Protein AF-A0A0C9VE98-F1 (afdb_monomer_lite)

pLDDT: mean 71.93, std 11.97, range [42.38, 90.31]

Structure (mmCIF, N/CA/C/O backbone):
data_AF-A0A0C9VE98-F1
#
_entry.id   AF-A0A0C9VE98-F1
#
loop_
_atom_site.group_PDB
_atom_site.id
_atom_site.type_symbol
_atom_site.label_atom_id
_atom_site.label_alt_id
_atom_site.label_comp_id
_atom_site.label_asym_id
_atom_site.label_entity_id
_atom_site.label_seq_id
_atom_site.pdbx_PDB_ins_code
_atom_site.Cartn_x
_atom_site.Cartn_y
_atom_site.Cartn_z
_atom_site.occupancy
_atom_site.B_iso_or_equiv
_atom_site.auth_seq_id
_atom_site.auth_comp_id
_atom_site.auth_asym_id
_atom_site.auth_atom_id
_atom_site.pdbx_PDB_model_num
ATOM 1 N N . GLN A 1 1 ? 15.318 -13.033 -26.140 1.00 44.19 1 GLN A N 1
ATOM 2 C CA . GLN A 1 1 ? 15.436 -11.865 -27.045 1.00 44.19 1 GLN A CA 1
ATOM 3 C C . GLN A 1 1 ? 15.497 -10.607 -26.185 1.00 44.19 1 GLN A C 1
ATOM 5 O O . GLN A 1 1 ? 14.656 -10.470 -25.309 1.00 44.19 1 GLN A O 1
ATOM 10 N N . LYS A 1 2 ? 16.499 -9.732 -26.358 1.00 47.56 2 LYS A N 1
ATOM 11 C CA . LYS A 1 2 ? 16.572 -8.457 -25.620 1.00 47.56 2 LYS A CA 1
ATOM 12 C C . LYS A 1 2 ? 15.557 -7.478 -26.219 1.00 47.56 2 LYS A C 1
ATOM 14 O O . LYS A 1 2 ? 15.664 -7.151 -27.399 1.00 47.56 2 LYS A O 1
ATOM 19 N N . LEU A 1 3 ? 14.581 -7.033 -25.426 1.00 53.78 3 LEU A N 1
ATOM 20 C CA . LEU A 1 3 ? 13.683 -5.945 -25.817 1.00 53.78 3 LEU A CA 1
ATOM 21 C C . LEU A 1 3 ? 14.514 -4.659 -25.941 1.00 53.78 3 LEU A C 1
ATOM 23 O O . LEU A 1 3 ? 15.310 -4.355 -25.050 1.00 53.78 3 LEU A O 1
ATOM 27 N N . LYS A 1 4 ? 14.374 -3.920 -27.047 1.00 59.88 4 LYS A N 1
ATOM 28 C CA . LYS A 1 4 ? 15.113 -2.663 -27.233 1.00 59.88 4 LYS A CA 1
ATOM 29 C C . LYS A 1 4 ? 14.593 -1.627 -26.229 1.00 59.88 4 LYS A C 1
ATOM 31 O O . LYS A 1 4 ? 13.386 -1.424 -26.155 1.00 59.88 4 LYS A O 1
ATOM 36 N N . ALA A 1 5 ? 15.491 -0.964 -25.496 1.00 59.25 5 ALA A N 1
ATOM 37 C CA . ALA A 1 5 ? 15.145 -0.039 -24.407 1.00 59.25 5 ALA A CA 1
ATOM 38 C C . ALA A 1 5 ? 14.154 1.073 -24.820 1.00 59.25 5 ALA A C 1
ATOM 40 O O . ALA A 1 5 ? 13.266 1.420 -24.052 1.00 59.25 5 ALA A O 1
ATOM 41 N N . HIS A 1 6 ? 14.230 1.553 -26.067 1.00 60.94 6 HIS A N 1
ATOM 42 C CA . HIS A 1 6 ? 13.322 2.580 -26.598 1.00 60.94 6 HIS A CA 1
ATOM 43 C C . HIS A 1 6 ? 11.890 2.093 -26.879 1.00 60.94 6 HIS A C 1
ATOM 45 O O . HIS A 1 6 ? 11.003 2.910 -27.091 1.00 60.94 6 HIS A O 1
ATOM 51 N N . LEU A 1 7 ? 11.644 0.778 -26.926 1.00 61.09 7 LEU A N 1
ATOM 52 C CA . LEU A 1 7 ? 10.299 0.221 -27.124 1.00 61.09 7 LEU A CA 1
ATOM 53 C C . LEU A 1 7 ? 9.566 -0.004 -25.802 1.00 61.09 7 LEU A C 1
ATOM 55 O O . LEU A 1 7 ? 8.351 -0.159 -25.817 1.00 61.09 7 LEU A O 1
ATOM 59 N N . VAL A 1 8 ? 10.288 -0.023 -24.679 1.00 63.53 8 VAL A N 1
ATOM 60 C CA . VAL A 1 8 ? 9.733 -0.299 -23.347 1.00 63.53 8 VAL A CA 1
ATOM 61 C C . VAL A 1 8 ? 8.777 0.812 -22.919 1.00 63.53 8 VAL A C 1
ATOM 63 O O . VAL A 1 8 ? 7.696 0.535 -22.414 1.00 63.53 8 VAL A O 1
ATOM 66 N N . GLU A 1 9 ? 9.159 2.065 -23.153 1.00 59.72 9 GLU A N 1
ATOM 67 C CA . GLU A 1 9 ? 8.401 3.245 -22.737 1.00 59.72 9 GLU A CA 1
ATOM 68 C C . GLU A 1 9 ? 7.059 3.403 -23.486 1.00 59.72 9 GLU A C 1
ATOM 70 O O . GLU A 1 9 ? 6.030 3.549 -22.815 1.00 59.72 9 GLU A O 1
ATOM 75 N N . PRO A 1 10 ? 6.994 3.287 -24.830 1.00 66.81 10 PRO A N 1
ATOM 76 C CA . PRO A 1 10 ? 5.722 3.253 -25.550 1.00 66.81 10 PRO A CA 1
ATOM 77 C C . PRO A 1 10 ? 4.842 2.075 -25.131 1.00 66.81 10 PRO A C 1
ATOM 79 O O . PRO A 1 10 ? 3.641 2.245 -24.957 1.00 66.81 10 PRO A O 1
ATOM 82 N N . LEU A 1 11 ? 5.425 0.888 -24.922 1.00 64.81 11 LEU A N 1
ATOM 83 C CA . LEU A 1 11 ? 4.680 -0.291 -24.470 1.00 64.81 11 LEU A CA 1
ATOM 84 C C . LEU A 1 11 ? 4.088 -0.089 -23.080 1.00 64.81 11 LEU A C 1
ATOM 86 O O . LEU A 1 11 ? 2.928 -0.420 -22.875 1.00 64.81 11 LEU A O 1
ATOM 90 N N . LEU A 1 12 ? 4.854 0.475 -22.146 1.00 63.44 12 LEU A N 1
ATOM 91 C CA . LEU A 1 12 ? 4.373 0.775 -20.802 1.00 63.44 12 LEU A CA 1
ATOM 92 C C . LEU A 1 12 ? 3.243 1.810 -20.857 1.00 63.44 12 LEU A C 1
ATOM 94 O O . LEU A 1 12 ? 2.187 1.605 -20.262 1.00 63.44 12 LEU A O 1
ATOM 98 N N . THR A 1 13 ? 3.432 2.874 -21.639 1.00 62.81 13 THR A N 1
ATOM 99 C CA . THR A 1 13 ? 2.412 3.906 -21.865 1.00 62.81 13 THR A CA 1
ATOM 100 C C . THR A 1 13 ? 1.128 3.296 -22.425 1.00 62.81 13 THR A C 1
ATOM 102 O O . THR A 1 13 ? 0.054 3.544 -21.890 1.00 62.81 13 THR A O 1
ATOM 105 N N . ILE A 1 14 ? 1.229 2.430 -23.437 1.00 63.41 14 ILE A N 1
ATOM 106 C CA . ILE A 1 14 ? 0.094 1.740 -24.066 1.00 63.41 14 ILE A CA 1
ATOM 107 C C . ILE A 1 14 ? -0.570 0.758 -23.099 1.00 63.41 14 ILE A C 1
ATOM 109 O O . ILE A 1 14 ? -1.794 0.718 -23.033 1.00 63.41 14 ILE A O 1
ATOM 113 N N . VAL A 1 15 ? 0.199 -0.036 -22.350 1.00 64.00 15 VAL A N 1
ATOM 114 C CA . VAL A 1 15 ? -0.336 -1.008 -21.382 1.00 64.00 15 VAL A CA 1
ATOM 115 C C . VAL A 1 15 ? -1.142 -0.295 -20.307 1.00 64.00 15 VAL A C 1
ATOM 117 O O . VAL A 1 15 ? -2.231 -0.747 -19.952 1.00 64.00 15 VAL A O 1
ATOM 120 N N . ILE A 1 16 ? -0.648 0.850 -19.839 1.00 59.88 16 ILE A N 1
ATOM 121 C CA . ILE A 1 16 ? -1.320 1.605 -18.791 1.00 59.88 16 ILE A CA 1
ATOM 122 C C . ILE A 1 16 ? -2.507 2.399 -19.351 1.00 59.88 16 ILE A C 1
ATOM 124 O O . ILE A 1 16 ? -3.595 2.331 -18.783 1.00 59.88 16 ILE A O 1
ATOM 128 N N . GLN A 1 17 ? -2.355 3.073 -20.496 1.00 62.44 17 GLN A N 1
ATOM 129 C CA . GLN A 1 17 ? -3.448 3.809 -21.148 1.00 62.44 17 GLN A CA 1
ATOM 130 C C . GLN A 1 17 ? -4.595 2.887 -21.582 1.00 62.44 17 GLN A C 1
ATOM 132 O O . GLN A 1 17 ? -5.761 3.218 -21.372 1.00 62.44 17 GLN A O 1
ATOM 137 N N . ASN A 1 18 ? -4.286 1.707 -22.125 1.00 57.91 18 ASN A N 1
ATOM 138 C CA . ASN A 1 18 ? -5.290 0.742 -22.580 1.00 57.91 18 ASN A CA 1
ATOM 139 C C . ASN A 1 18 ? -5.796 -0.185 -21.472 1.00 57.91 18 ASN A C 1
ATOM 141 O O . ASN A 1 18 ? -6.515 -1.139 -21.767 1.00 57.91 18 ASN A O 1
ATOM 145 N N . ARG A 1 19 ? -5.452 0.082 -20.203 1.00 56.88 19 ARG A N 1
ATOM 146 C CA . ARG A 1 19 ? -5.909 -0.708 -19.048 1.00 56.88 19 ARG A CA 1
ATOM 147 C C . ARG A 1 19 ? -5.621 -2.207 -19.211 1.00 56.88 19 ARG A C 1
ATOM 149 O O . ARG A 1 19 ? -6.398 -3.044 -18.753 1.00 56.88 19 ARG A O 1
ATOM 156 N N . LEU A 1 20 ? -4.531 -2.560 -19.894 1.00 52.00 20 LEU A N 1
ATOM 157 C CA . LEU A 1 20 ? -4.182 -3.946 -20.193 1.00 52.00 20 LEU A CA 1
ATOM 158 C C . LEU A 1 20 ? -3.580 -4.588 -18.942 1.00 52.00 20 LEU A C 1
ATOM 160 O O . LEU A 1 20 ? -2.370 -4.747 -18.812 1.00 52.00 20 LEU A O 1
ATOM 164 N N . VAL A 1 21 ? -4.449 -4.985 -18.013 1.00 57.12 21 VAL A N 1
ATOM 165 C CA . VAL A 1 21 ? -4.114 -5.808 -16.842 1.00 57.12 21 VAL A CA 1
ATOM 166 C C . VAL A 1 21 ? -3.953 -7.262 -17.294 1.00 57.12 21 VAL A C 1
ATOM 168 O O . VAL A 1 21 ? -4.659 -8.160 -16.849 1.00 57.12 21 VAL A O 1
ATOM 171 N N . ALA A 1 22 ? -3.067 -7.504 -18.259 1.00 58.38 22 ALA A N 1
ATOM 172 C CA . ALA A 1 22 ? -2.633 -8.853 -18.575 1.00 58.38 22 ALA A CA 1
ATOM 173 C C . ALA A 1 22 ? -1.453 -9.178 -17.640 1.00 58.38 22 ALA A C 1
ATOM 175 O O . ALA A 1 22 ? -0.393 -8.558 -17.787 1.00 58.38 22 ALA A O 1
ATOM 176 N N . PRO A 1 23 ? -1.593 -10.144 -16.712 1.00 55.81 23 PRO A N 1
ATOM 177 C CA . PRO A 1 23 ? -0.551 -10.518 -15.743 1.00 55.81 23 PRO A CA 1
ATOM 178 C C . PRO A 1 23 ? 0.808 -10.778 -16.401 1.00 55.81 23 PRO A C 1
ATOM 180 O O . PRO A 1 23 ? 1.874 -10.404 -15.912 1.00 55.81 23 PRO A O 1
ATOM 183 N N . THR A 1 24 ? 0.763 -11.381 -17.589 1.00 57.91 24 THR A N 1
ATOM 184 C CA . THR A 1 24 ? 1.932 -11.753 -18.383 1.00 57.91 24 THR A CA 1
ATOM 185 C C . THR A 1 24 ? 2.701 -10.536 -18.900 1.00 57.91 24 THR A C 1
ATOM 187 O O . THR A 1 24 ? 3.932 -10.552 -18.909 1.00 57.91 24 THR A O 1
ATOM 190 N N . LEU A 1 25 ? 2.001 -9.464 -19.295 1.00 62.41 25 LEU A N 1
ATOM 191 C CA . LEU A 1 25 ? 2.635 -8.234 -19.776 1.00 62.41 25 LEU A CA 1
ATOM 192 C C . LEU A 1 25 ? 3.285 -7.463 -18.624 1.00 62.41 25 LEU A C 1
ATOM 194 O O . LEU A 1 25 ? 4.426 -7.029 -18.774 1.00 62.41 25 LEU A O 1
ATOM 198 N N . LEU A 1 26 ? 2.626 -7.364 -17.465 1.00 63.72 26 LEU A N 1
ATOM 199 C CA . LEU A 1 26 ? 3.171 -6.684 -16.283 1.00 63.72 26 LEU A CA 1
ATOM 200 C C . LEU A 1 26 ? 4.442 -7.363 -15.755 1.00 63.72 26 LEU A C 1
ATOM 202 O O . LEU A 1 26 ? 5.439 -6.682 -15.522 1.00 63.72 26 LEU A O 1
ATOM 206 N N . ASN A 1 27 ? 4.462 -8.697 -15.674 1.00 58.12 27 ASN A N 1
ATOM 207 C CA . ASN A 1 27 ? 5.666 -9.438 -15.282 1.00 58.12 27 ASN A CA 1
ATOM 208 C C . ASN A 1 27 ? 6.810 -9.273 -16.291 1.00 58.12 27 ASN A C 1
ATOM 210 O O . ASN A 1 27 ? 7.968 -9.111 -15.901 1.00 58.12 27 ASN A O 1
ATOM 214 N N . SER A 1 28 ? 6.499 -9.263 -17.592 1.00 58.84 28 SER A N 1
ATOM 215 C CA . SER A 1 28 ? 7.510 -9.008 -18.622 1.00 58.84 28 SER A CA 1
ATOM 216 C C . SER A 1 28 ? 8.063 -7.579 -18.557 1.00 58.84 28 SER A C 1
ATOM 218 O O . SER A 1 28 ? 9.263 -7.384 -18.729 1.00 58.84 28 SER A O 1
ATOM 220 N N . LEU A 1 29 ? 7.226 -6.588 -18.234 1.00 63.59 29 LEU A N 1
ATOM 221 C CA . LEU A 1 29 ? 7.626 -5.191 -18.062 1.00 63.59 29 LEU A CA 1
ATOM 222 C C . LEU A 1 29 ? 8.469 -4.983 -16.803 1.00 63.59 29 LEU A C 1
ATOM 224 O O . LEU A 1 29 ? 9.470 -4.279 -16.878 1.00 63.59 29 LEU A O 1
ATOM 228 N N . ALA A 1 30 ? 8.129 -5.632 -15.687 1.00 60.16 30 ALA A N 1
ATOM 229 C CA . ALA A 1 30 ? 8.935 -5.599 -14.466 1.00 60.16 30 ALA A CA 1
ATOM 230 C C . ALA A 1 30 ? 10.346 -6.147 -14.721 1.00 60.16 30 ALA A C 1
ATOM 232 O O . ALA A 1 30 ? 11.337 -5.490 -14.411 1.00 60.16 30 ALA A O 1
ATOM 233 N N . LEU A 1 31 ? 10.450 -7.300 -15.390 1.00 58.25 31 LEU A N 1
ATOM 234 C CA . LEU A 1 31 ? 11.736 -7.877 -15.792 1.00 58.25 31 LEU A CA 1
ATOM 235 C C . LEU A 1 31 ? 12.516 -6.953 -16.734 1.00 58.25 31 LEU A C 1
ATOM 237 O O . LEU A 1 31 ? 13.712 -6.748 -16.554 1.00 58.25 31 LEU A O 1
ATOM 241 N N . VAL A 1 32 ? 11.851 -6.368 -17.730 1.00 62.78 32 VAL A N 1
ATOM 242 C CA . VAL A 1 32 ? 12.496 -5.469 -18.695 1.00 62.78 32 VAL A CA 1
ATOM 243 C C . VAL A 1 32 ? 12.937 -4.156 -18.045 1.00 62.78 32 VAL A C 1
ATOM 245 O O . VAL A 1 32 ? 14.000 -3.654 -18.401 1.00 62.78 32 VAL A O 1
ATOM 248 N N . SER A 1 33 ? 12.179 -3.630 -17.083 1.00 59.66 33 SER A N 1
ATOM 249 C CA . SER A 1 33 ? 12.540 -2.450 -16.294 1.00 59.66 33 SER A CA 1
ATOM 250 C C . SER A 1 33 ? 13.750 -2.709 -15.403 1.00 59.66 33 SER A C 1
ATOM 252 O O . SER A 1 33 ? 14.638 -1.870 -15.323 1.00 59.66 33 SER A O 1
ATOM 254 N N . ILE A 1 34 ? 13.812 -3.877 -14.760 1.00 58.81 34 ILE A N 1
ATOM 255 C CA . ILE A 1 34 ? 14.958 -4.276 -13.935 1.00 58.81 34 ILE A CA 1
ATOM 256 C C . ILE A 1 34 ? 16.200 -4.485 -14.817 1.00 58.81 34 ILE A C 1
ATOM 258 O O . ILE A 1 34 ? 17.312 -4.136 -14.429 1.00 58.81 34 ILE A O 1
ATOM 262 N N . CYS A 1 35 ? 16.029 -5.038 -16.022 1.00 54.56 35 CYS A N 1
ATOM 263 C CA . CYS A 1 35 ? 17.135 -5.307 -16.942 1.00 54.56 35 CYS A CA 1
ATOM 264 C C . CYS A 1 35 ? 17.611 -4.086 -17.747 1.00 54.56 35 CYS A C 1
ATOM 266 O O . CYS A 1 35 ? 18.742 -4.102 -18.234 1.00 54.56 35 CYS A O 1
ATOM 268 N N . ASN A 1 36 ? 16.784 -3.054 -17.925 1.00 58.31 36 ASN A N 1
ATOM 269 C CA . ASN A 1 36 ? 17.152 -1.826 -18.628 1.00 58.31 36 ASN A CA 1
ATOM 270 C C . ASN A 1 36 ? 17.185 -0.655 -17.639 1.00 58.31 36 ASN A C 1
ATOM 272 O O . ASN A 1 36 ? 16.185 0.022 -17.428 1.00 58.31 36 ASN A O 1
ATOM 276 N N . SER A 1 37 ? 18.377 -0.345 -17.127 1.00 52.81 37 SER A N 1
ATOM 277 C CA . SER A 1 37 ? 18.666 0.827 -16.279 1.00 52.81 37 SER A CA 1
ATOM 278 C C . SER A 1 37 ? 18.368 2.190 -16.930 1.00 52.81 37 SER A C 1
ATOM 280 O O . SER A 1 37 ? 18.490 3.223 -16.281 1.00 52.81 37 SER A O 1
ATOM 282 N N . SER A 1 38 ? 17.986 2.198 -18.211 1.00 50.41 38 SER A N 1
ATOM 283 C CA . SER A 1 38 ? 17.616 3.382 -18.991 1.00 50.41 38 SER A CA 1
ATOM 284 C C . SER A 1 38 ? 16.104 3.636 -19.027 1.00 50.41 38 SER A C 1
ATOM 286 O O . SER A 1 38 ? 15.654 4.424 -19.861 1.00 50.41 38 SER A O 1
ATOM 288 N N . MET A 1 39 ? 15.293 2.982 -18.186 1.00 55.88 39 MET A N 1
ATOM 289 C CA . MET A 1 39 ? 13.935 3.482 -17.980 1.00 55.88 39 MET A CA 1
ATOM 290 C C . MET A 1 39 ? 14.031 4.897 -17.419 1.00 55.88 39 MET A C 1
ATOM 292 O O . MET A 1 39 ? 14.497 5.125 -16.304 1.00 55.88 39 MET A O 1
ATOM 296 N N . THR A 1 40 ? 13.600 5.868 -18.214 1.00 59.53 40 THR A N 1
ATOM 297 C CA . THR A 1 40 ? 13.410 7.238 -17.773 1.00 59.53 40 THR A CA 1
ATOM 298 C C . THR A 1 40 ? 12.232 7.225 -16.812 1.00 59.53 40 THR A C 1
ATOM 300 O O . THR A 1 40 ? 11.083 7.377 -17.207 1.00 59.53 40 THR A O 1
ATOM 303 N N . TRP A 1 41 ? 12.523 7.020 -15.526 1.00 62.09 41 TRP A N 1
ATOM 304 C CA . TRP A 1 41 ? 11.638 7.232 -14.375 1.00 62.09 41 TRP A CA 1
ATOM 305 C C . TRP A 1 41 ? 10.627 8.382 -14.584 1.00 62.09 41 TRP A C 1
ATOM 307 O O . TRP A 1 41 ? 9.468 8.269 -14.206 1.00 62.09 41 TRP A O 1
ATOM 317 N N . ILE A 1 42 ? 11.043 9.436 -15.290 1.00 63.38 42 ILE A N 1
ATOM 318 C CA . ILE A 1 42 ? 10.240 10.555 -15.807 1.00 63.38 42 ILE A CA 1
ATOM 319 C C . ILE A 1 42 ? 8.874 10.128 -16.388 1.00 63.38 42 ILE A C 1
ATOM 321 O O . ILE A 1 42 ? 7.851 10.728 -16.057 1.00 63.38 42 ILE A O 1
ATOM 325 N N . SER A 1 43 ? 8.817 9.095 -17.226 1.00 63.62 43 SER A N 1
ATOM 326 C CA . SER A 1 43 ? 7.575 8.674 -17.894 1.00 63.62 43 SER A CA 1
ATOM 327 C C . SER A 1 43 ? 6.627 7.963 -16.924 1.00 63.62 43 SER A C 1
ATOM 329 O O . SER A 1 43 ? 5.408 8.073 -17.032 1.00 63.62 43 SER A O 1
ATOM 331 N N . PHE A 1 44 ? 7.181 7.305 -15.905 1.00 66.38 44 PHE A N 1
ATOM 332 C CA . PHE A 1 44 ? 6.421 6.705 -14.812 1.00 66.38 44 PHE A CA 1
ATOM 333 C C . PHE A 1 44 ? 5.981 7.741 -13.760 1.00 66.38 44 PHE A C 1
ATOM 335 O O . PHE A 1 44 ? 4.882 7.644 -13.220 1.00 66.38 44 PHE A O 1
ATOM 342 N N . VAL A 1 45 ? 6.768 8.795 -13.530 1.00 65.75 45 VAL A N 1
ATOM 343 C CA . VAL A 1 45 ? 6.352 9.973 -12.748 1.00 65.75 45 VAL A CA 1
ATOM 344 C C . VAL A 1 45 ? 5.141 10.637 -13.368 1.00 65.75 45 VAL A C 1
ATOM 346 O O . VAL A 1 45 ? 4.150 10.870 -12.682 1.00 65.75 45 VAL A O 1
ATOM 349 N N . SER A 1 46 ? 5.209 10.917 -14.671 1.00 63.75 46 SER A N 1
ATOM 350 C CA . SER A 1 46 ? 4.102 11.529 -15.407 1.00 63.75 46 SER A CA 1
ATOM 351 C C . SER A 1 46 ? 2.811 10.719 -15.250 1.00 63.75 46 SER A C 1
ATOM 353 O O . SER A 1 46 ? 1.721 11.283 -15.170 1.00 63.75 46 SER A O 1
ATOM 355 N N . LEU A 1 47 ? 2.949 9.402 -15.116 1.00 65.25 47 LEU A N 1
ATOM 356 C CA . LEU A 1 47 ? 1.856 8.476 -14.892 1.00 65.25 47 LEU A CA 1
ATOM 357 C C . LEU A 1 47 ? 1.272 8.545 -13.476 1.00 65.25 47 LEU A C 1
ATOM 359 O O . LEU A 1 47 ? 0.059 8.693 -13.337 1.00 65.25 47 LEU A O 1
ATOM 363 N N . LEU A 1 48 ? 2.116 8.470 -12.441 1.00 65.50 48 LEU A N 1
ATOM 364 C CA . LEU A 1 48 ? 1.707 8.593 -11.033 1.00 65.50 48 LEU A CA 1
ATOM 365 C C . LEU A 1 48 ? 1.070 9.955 -10.741 1.00 65.50 48 LEU A C 1
ATOM 367 O O . LEU A 1 48 ? 0.114 10.048 -9.976 1.00 65.50 48 LEU A O 1
ATOM 371 N N . SER A 1 49 ? 1.591 11.008 -11.370 1.00 64.00 49 SER A N 1
ATOM 372 C CA . SER A 1 49 ? 1.092 12.376 -11.244 1.00 64.00 49 SER A CA 1
ATOM 373 C C . SER A 1 49 ? -0.117 12.669 -12.137 1.00 64.00 49 SER A C 1
ATOM 375 O O . SER A 1 49 ? -0.699 13.749 -12.031 1.00 64.00 49 SER A O 1
ATOM 377 N N . SER A 1 50 ? -0.525 11.741 -13.010 1.00 64.00 50 SER A N 1
ATOM 378 C CA . SER A 1 50 ? -1.731 11.927 -13.812 1.00 64.00 50 SER A CA 1
ATOM 379 C C . SER A 1 50 ? -2.968 11.887 -12.910 1.00 64.00 50 SER A C 1
ATOM 381 O O . SER A 1 50 ? -3.154 10.980 -12.100 1.00 64.00 50 SER A O 1
ATOM 383 N N . THR A 1 51 ? -3.868 12.857 -13.069 1.00 56.25 51 THR A N 1
ATOM 384 C CA . THR A 1 51 ? -5.156 12.914 -12.350 1.00 56.25 51 THR A CA 1
ATOM 385 C C . THR A 1 51 ? -6.031 11.671 -12.586 1.00 56.25 51 THR A C 1
ATOM 387 O O . THR A 1 51 ? -6.921 11.364 -11.790 1.00 56.25 51 THR A O 1
ATOM 390 N N . GLY A 1 52 ? -5.740 10.914 -13.649 1.00 59.69 52 GLY A N 1
ATOM 391 C CA . GLY A 1 52 ? -6.341 9.621 -13.961 1.00 59.69 52 GLY A CA 1
ATOM 392 C C . GLY A 1 52 ? -5.874 8.461 -13.074 1.00 59.69 52 GLY A C 1
ATOM 393 O O . GLY A 1 52 ? -6.612 7.495 -12.933 1.00 59.69 52 GLY A O 1
ATOM 394 N N . PHE A 1 53 ? -4.695 8.533 -12.449 1.00 66.12 53 PHE A N 1
ATOM 395 C CA . PHE A 1 53 ? -4.138 7.419 -11.672 1.00 66.12 53 PHE A CA 1
ATOM 396 C C . PHE A 1 53 ? -5.013 7.079 -10.459 1.00 66.12 53 PHE A C 1
ATOM 398 O O . PHE A 1 53 ? -5.517 5.963 -10.339 1.00 66.12 53 PHE A O 1
ATOM 405 N N . CYS A 1 54 ? -5.278 8.065 -9.598 1.00 60.03 54 CYS A N 1
ATOM 406 C CA . CYS A 1 54 ? -6.107 7.858 -8.412 1.00 60.03 54 CYS A CA 1
ATOM 407 C C . CYS A 1 54 ? -7.536 7.446 -8.780 1.00 60.03 54 CYS A C 1
ATOM 409 O O . CYS A 1 54 ? -8.072 6.551 -8.149 1.00 60.03 54 CYS A O 1
ATOM 411 N N . THR A 1 55 ? -8.138 8.036 -9.818 1.00 59.00 55 THR A N 1
ATOM 412 C CA . THR A 1 55 ? -9.509 7.698 -10.254 1.00 59.00 55 THR A CA 1
ATOM 413 C C . THR A 1 55 ? -9.610 6.319 -10.918 1.00 59.00 55 THR A C 1
ATOM 415 O O . THR A 1 55 ? -10.655 5.663 -10.856 1.00 59.00 55 THR A O 1
ATOM 418 N N . MET A 1 56 ? -8.526 5.852 -11.540 1.00 60.22 56 MET A N 1
ATOM 419 C CA . MET A 1 56 ? -8.428 4.529 -12.152 1.00 60.22 56 MET A CA 1
ATOM 420 C C . MET A 1 56 ? -8.296 3.424 -11.101 1.00 60.22 56 MET A C 1
ATOM 422 O O . MET A 1 56 ? -8.957 2.393 -11.221 1.00 60.22 56 MET A O 1
ATOM 426 N N . PHE A 1 57 ? -7.487 3.647 -10.064 1.00 61.59 57 PHE A N 1
ATOM 427 C CA . PHE A 1 57 ? -7.211 2.657 -9.019 1.00 61.59 57 PHE A CA 1
ATOM 428 C C . PHE A 1 57 ? -8.089 2.801 -7.767 1.00 61.59 57 PHE A C 1
ATOM 430 O O . PHE A 1 57 ? -8.165 1.870 -6.973 1.00 61.59 57 PHE A O 1
ATOM 437 N N . SER A 1 58 ? -8.823 3.907 -7.610 1.00 58.03 58 SER A N 1
ATOM 438 C CA . SER A 1 58 ? -9.877 4.020 -6.594 1.00 58.03 58 SER A CA 1
ATOM 439 C C . SER A 1 58 ? -11.038 3.063 -6.890 1.00 58.03 58 SER A C 1
ATOM 441 O O . SER A 1 58 ? -11.611 2.462 -5.988 1.00 58.03 58 SER A O 1
ATOM 443 N N . ASN A 1 59 ? -11.359 2.874 -8.174 1.00 51.50 59 ASN A N 1
ATOM 444 C CA . ASN A 1 59 ? -12.461 2.017 -8.615 1.00 51.50 59 ASN A CA 1
ATOM 445 C C . ASN A 1 59 ? -12.048 0.557 -8.854 1.00 51.50 59 ASN A C 1
ATOM 447 O O . ASN A 1 59 ? -12.898 -0.333 -8.868 1.00 51.50 59 ASN A O 1
ATOM 451 N N . ILE A 1 60 ? -10.755 0.297 -9.062 1.00 58.34 60 ILE A N 1
ATOM 452 C CA . ILE A 1 60 ? -10.216 -1.027 -9.379 1.00 58.34 60 ILE A CA 1
ATOM 453 C C . ILE A 1 60 ? -9.132 -1.336 -8.355 1.00 58.34 60 ILE A C 1
ATOM 455 O O . ILE A 1 60 ? -8.084 -0.692 -8.364 1.00 58.34 60 ILE A O 1
ATOM 459 N N . ARG A 1 61 ? -9.369 -2.339 -7.494 1.00 64.06 61 ARG A N 1
ATOM 460 C CA . ARG A 1 61 ? -8.351 -2.828 -6.550 1.00 64.06 61 ARG A CA 1
ATOM 461 C C . ARG A 1 61 ? -7.043 -3.055 -7.295 1.00 64.06 61 ARG A C 1
ATOM 463 O O . ARG A 1 61 ? -7.017 -3.726 -8.329 1.00 64.06 61 ARG A O 1
ATOM 470 N N . LEU A 1 62 ? -5.968 -2.483 -6.767 1.00 71.62 62 LEU A N 1
ATOM 471 C CA . LEU A 1 62 ? -4.661 -2.557 -7.393 1.00 71.62 62 LEU A CA 1
ATOM 472 C C . LEU A 1 62 ? -4.228 -4.027 -7.519 1.00 71.62 62 LEU A C 1
ATOM 474 O O . LEU A 1 62 ? -4.084 -4.731 -6.518 1.00 71.62 62 LEU A O 1
ATOM 478 N N . SER A 1 63 ? -4.038 -4.499 -8.754 1.00 74.19 63 SER A N 1
ATOM 479 C CA . SER A 1 63 ? -3.608 -5.881 -8.998 1.00 74.19 63 SER A CA 1
ATOM 480 C C . SER A 1 63 ? -2.244 -6.156 -8.356 1.00 74.19 63 SER A C 1
ATOM 482 O O . SER A 1 63 ? -1.365 -5.289 -8.370 1.00 74.19 63 SER A O 1
ATOM 484 N N . SER A 1 64 ? -2.046 -7.372 -7.840 1.00 74.56 64 SER A N 1
ATOM 485 C CA . SER A 1 64 ? -0.779 -7.778 -7.212 1.00 74.56 64 SER A CA 1
ATOM 486 C C . SER A 1 64 ? 0.422 -7.631 -8.153 1.00 74.56 64 SER A C 1
ATOM 488 O O . SER A 1 64 ? 1.521 -7.315 -7.698 1.00 74.56 64 SER A O 1
ATOM 490 N N . ASP A 1 65 ? 0.230 -7.835 -9.458 1.00 73.56 65 ASP A N 1
ATOM 491 C CA . ASP A 1 65 ? 1.299 -7.700 -10.455 1.00 73.56 65 ASP A CA 1
ATOM 492 C C . ASP A 1 65 ? 1.713 -6.238 -10.646 1.00 73.56 65 ASP A C 1
ATOM 494 O O . ASP A 1 65 ? 2.899 -5.927 -10.743 1.00 73.56 65 ASP A O 1
ATOM 498 N N . PHE A 1 66 ? 0.747 -5.315 -10.637 1.00 74.62 66 PHE A N 1
ATOM 499 C CA . PHE A 1 66 ? 1.045 -3.887 -10.702 1.00 74.62 66 PHE A CA 1
ATOM 500 C C . PHE A 1 66 ? 1.705 -3.392 -9.410 1.00 74.62 66 PHE A C 1
ATOM 502 O O . PHE A 1 66 ? 2.684 -2.657 -9.486 1.00 74.62 66 PHE A O 1
ATOM 509 N N . ALA A 1 67 ? 1.257 -3.857 -8.235 1.00 81.00 67 ALA A N 1
ATOM 510 C CA . ALA A 1 67 ? 1.966 -3.606 -6.975 1.00 81.00 67 ALA A CA 1
ATOM 511 C C . ALA A 1 67 ? 3.417 -4.097 -7.023 1.00 81.00 67 ALA A C 1
ATOM 513 O O . ALA A 1 67 ? 4.306 -3.403 -6.548 1.00 81.00 67 ALA A O 1
ATOM 514 N N . CYS A 1 68 ? 3.665 -5.273 -7.607 1.00 80.12 68 CYS A N 1
ATOM 515 C CA . CYS A 1 68 ? 5.011 -5.820 -7.782 1.00 80.12 68 CYS A CA 1
ATOM 516 C C . CYS A 1 68 ? 5.886 -4.930 -8.676 1.00 80.12 68 CYS A C 1
ATOM 518 O O . CYS A 1 68 ? 7.046 -4.679 -8.355 1.00 80.12 68 CYS A O 1
ATOM 520 N N . LEU A 1 69 ? 5.324 -4.415 -9.773 1.00 77.50 69 LEU A N 1
ATOM 521 C CA . LEU A 1 69 ? 6.017 -3.477 -10.655 1.00 77.50 69 LEU A CA 1
ATOM 522 C C . LEU A 1 69 ? 6.340 -2.153 -9.945 1.00 77.50 69 LEU A C 1
ATOM 524 O O . LEU A 1 69 ? 7.472 -1.684 -10.043 1.00 77.50 69 LEU A O 1
ATOM 528 N N . LEU A 1 70 ? 5.367 -1.566 -9.235 1.00 80.62 70 LEU A N 1
ATOM 529 C CA . LEU A 1 70 ? 5.567 -0.349 -8.440 1.00 80.62 70 LEU A CA 1
ATOM 530 C C . LEU A 1 70 ? 6.700 -0.557 -7.426 1.00 80.62 70 LEU A C 1
ATOM 532 O O . LEU A 1 70 ? 7.642 0.224 -7.379 1.00 80.62 70 LEU A O 1
ATOM 536 N N . ASP A 1 71 ? 6.625 -1.645 -6.667 1.00 83.69 71 ASP A N 1
ATOM 537 C CA . ASP A 1 71 ? 7.588 -2.021 -5.636 1.00 83.69 71 ASP A CA 1
ATOM 538 C C . ASP A 1 71 ? 9.010 -2.147 -6.202 1.00 83.69 71 ASP A C 1
ATOM 540 O O . ASP A 1 71 ? 9.941 -1.510 -5.707 1.00 83.69 71 ASP A O 1
ATOM 544 N N . ALA A 1 72 ? 9.173 -2.861 -7.320 1.00 81.44 72 ALA A N 1
ATOM 545 C CA . ALA A 1 72 ? 10.460 -2.988 -8.000 1.00 81.44 72 ALA A CA 1
ATOM 546 C C . ALA A 1 72 ? 11.009 -1.639 -8.503 1.00 81.44 72 ALA A C 1
ATOM 548 O O . ALA A 1 72 ? 12.200 -1.366 -8.355 1.00 81.44 72 ALA A O 1
ATOM 549 N N . LEU A 1 73 ? 10.158 -0.788 -9.084 1.00 78.81 73 LEU A N 1
AT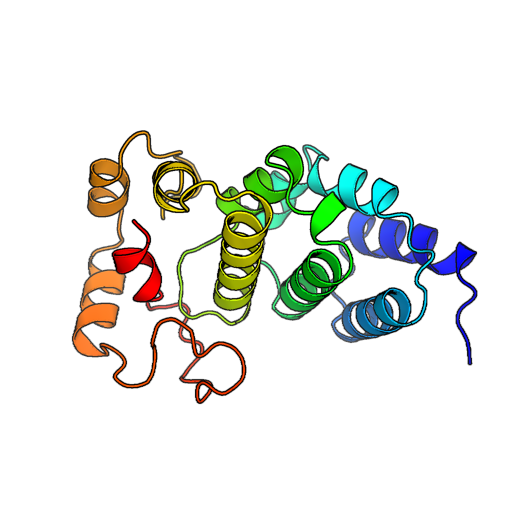OM 550 C CA . LEU A 1 73 ? 10.556 0.525 -9.603 1.00 78.81 73 LEU A CA 1
ATOM 551 C C . LEU A 1 73 ? 10.980 1.487 -8.493 1.00 78.81 73 LEU A C 1
ATOM 553 O O . LEU A 1 73 ? 11.984 2.188 -8.641 1.00 78.81 73 LEU A O 1
ATOM 557 N N . PHE A 1 74 ? 10.242 1.506 -7.382 1.00 84.38 74 PHE A N 1
ATOM 558 C CA . PHE A 1 74 ? 10.574 2.342 -6.235 1.00 84.38 74 PHE A CA 1
ATOM 559 C C . PHE A 1 74 ? 11.908 1.929 -5.620 1.00 84.38 74 PHE A C 1
ATOM 561 O O . PHE A 1 74 ? 12.741 2.800 -5.391 1.00 84.38 74 PHE A O 1
ATOM 568 N N . HIS A 1 75 ? 12.159 0.629 -5.462 1.00 84.06 75 HIS A N 1
ATOM 569 C CA . HIS A 1 75 ? 13.439 0.125 -4.963 1.00 84.06 75 HIS A CA 1
ATOM 570 C C . HIS A 1 75 ? 14.606 0.357 -5.935 1.00 84.06 75 HIS A C 1
ATOM 572 O O . HIS A 1 75 ? 15.724 0.616 -5.494 1.00 84.06 75 HIS A O 1
ATOM 578 N N . LEU A 1 76 ? 14.371 0.297 -7.250 1.00 82.38 76 LEU A N 1
ATOM 579 C CA . LEU A 1 76 ? 15.413 0.526 -8.258 1.00 82.38 76 LEU A CA 1
ATOM 580 C C . LEU A 1 76 ? 15.854 1.997 -8.331 1.00 82.38 76 LEU A C 1
ATOM 582 O O . LEU A 1 76 ? 17.016 2.284 -8.617 1.00 82.38 76 LEU A O 1
ATOM 586 N N . HIS A 1 77 ? 14.932 2.927 -8.081 1.00 79.50 77 HIS A N 1
ATOM 587 C CA . HIS A 1 77 ? 15.168 4.364 -8.213 1.00 79.50 77 HIS A CA 1
ATOM 588 C C . HIS A 1 77 ? 14.812 5.146 -6.939 1.00 79.50 77 HIS A C 1
ATOM 590 O O . HIS A 1 77 ? 14.334 6.272 -7.052 1.00 79.50 77 HIS A O 1
ATOM 596 N N . ALA A 1 78 ? 15.072 4.587 -5.749 1.00 81.94 78 ALA A N 1
ATOM 597 C CA . ALA A 1 78 ? 14.644 5.121 -4.444 1.00 81.94 78 ALA A CA 1
ATOM 598 C C . ALA A 1 78 ? 14.872 6.634 -4.280 1.00 81.94 78 ALA A C 1
ATOM 600 O O . ALA A 1 78 ? 13.942 7.375 -3.962 1.00 81.94 78 ALA A O 1
ATOM 601 N N . THR A 1 79 ? 16.067 7.124 -4.615 1.00 79.75 79 THR A N 1
ATOM 602 C CA . THR A 1 79 ? 16.430 8.548 -4.513 1.00 79.75 79 THR A CA 1
ATOM 603 C C . THR A 1 79 ? 15.543 9.469 -5.363 1.00 79.75 79 THR A C 1
ATOM 605 O O . THR A 1 79 ? 15.272 10.610 -4.978 1.00 79.75 79 THR A O 1
ATOM 608 N N . ASN A 1 80 ? 15.051 8.973 -6.502 1.00 78.00 80 ASN A N 1
ATOM 609 C CA . ASN A 1 80 ? 14.179 9.711 -7.416 1.00 78.00 80 ASN A CA 1
ATOM 610 C C . ASN A 1 80 ? 12.689 9.460 -7.139 1.00 78.00 80 ASN A C 1
ATOM 612 O O . ASN A 1 80 ? 11.877 10.358 -7.353 1.00 78.00 80 ASN A O 1
ATOM 616 N N . THR A 1 81 ? 12.334 8.256 -6.684 1.00 78.31 81 THR A N 1
ATOM 617 C CA . THR A 1 81 ? 10.949 7.800 -6.493 1.00 78.31 81 THR A CA 1
ATOM 618 C C . THR A 1 81 ? 10.355 8.207 -5.166 1.00 78.31 81 THR A C 1
ATOM 620 O O . THR A 1 81 ? 9.168 8.521 -5.105 1.00 78.31 81 THR A O 1
ATOM 623 N N . CYS A 1 82 ? 11.172 8.283 -4.119 1.00 82.38 82 CYS A N 1
ATOM 624 C CA . CYS A 1 82 ? 10.732 8.609 -2.773 1.00 82.38 82 CYS A CA 1
ATOM 625 C C . CYS A 1 82 ? 10.479 10.115 -2.605 1.00 82.38 82 CYS A C 1
ATOM 627 O O . CYS A 1 82 ? 10.934 10.718 -1.644 1.00 82.38 82 CYS A O 1
ATOM 629 N N . GLN A 1 83 ? 9.781 10.770 -3.532 1.00 81.44 83 GLN A N 1
ATOM 630 C CA . GLN A 1 83 ? 9.337 12.156 -3.369 1.00 81.44 83 GLN A CA 1
ATOM 631 C C . GLN A 1 83 ? 7.853 12.184 -2.981 1.00 81.44 83 GLN A C 1
ATOM 633 O O . GLN A 1 83 ? 7.081 11.392 -3.524 1.00 81.44 83 GLN A O 1
ATOM 638 N N . PRO A 1 84 ? 7.410 13.126 -2.122 1.00 77.38 84 PRO A N 1
ATOM 639 C CA . PRO A 1 84 ? 6.015 13.195 -1.675 1.00 77.38 84 PRO A CA 1
ATOM 640 C C . PRO A 1 84 ? 4.986 13.180 -2.816 1.00 77.38 84 PRO A C 1
ATOM 642 O O . PRO A 1 84 ? 3.945 12.541 -2.697 1.00 77.38 84 PRO A O 1
ATOM 645 N N . LEU A 1 85 ? 5.309 13.812 -3.952 1.00 77.19 85 LEU A N 1
ATOM 646 C CA . LEU A 1 85 ? 4.457 13.870 -5.145 1.00 77.19 85 LEU A CA 1
ATOM 647 C C . LEU A 1 85 ? 4.130 12.486 -5.742 1.00 77.19 85 LEU A C 1
ATOM 649 O O . LEU A 1 85 ?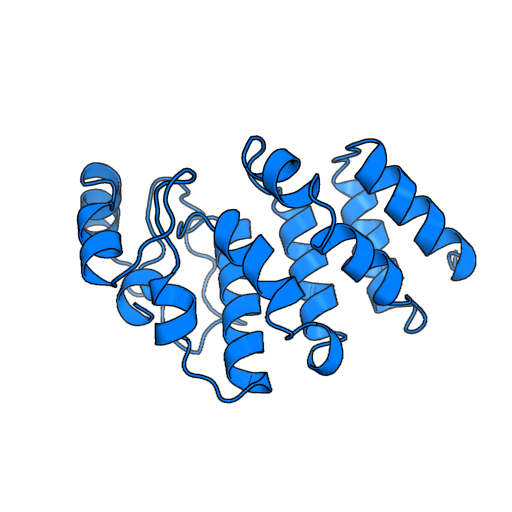 3.097 12.325 -6.388 1.00 77.19 85 LEU A O 1
ATOM 653 N N . HIS A 1 86 ? 5.004 11.497 -5.550 1.00 78.19 86 HIS A N 1
ATOM 654 C CA . HIS A 1 86 ? 4.863 10.144 -6.100 1.00 78.19 86 HIS A CA 1
ATOM 655 C C . HIS A 1 86 ? 4.326 9.157 -5.071 1.00 78.19 86 HIS A C 1
ATOM 657 O O . HIS A 1 86 ? 3.621 8.218 -5.433 1.00 78.19 86 HIS A O 1
ATOM 663 N N . THR A 1 87 ? 4.620 9.396 -3.794 1.00 78.62 87 THR A N 1
ATOM 664 C CA . THR A 1 87 ? 4.156 8.566 -2.684 1.00 78.62 87 THR A CA 1
ATOM 665 C C . THR A 1 87 ? 2.711 8.901 -2.285 1.00 78.62 87 THR A C 1
ATOM 667 O O . THR A 1 87 ? 1.943 8.009 -1.934 1.00 78.62 87 THR A O 1
ATOM 670 N N . GLU A 1 88 ? 2.279 10.163 -2.385 1.00 80.19 88 GLU A N 1
ATOM 671 C CA . GLU A 1 88 ? 0.919 10.580 -1.999 1.00 80.19 88 GLU A CA 1
ATOM 672 C C . GLU A 1 88 ? -0.208 9.867 -2.782 1.00 80.19 88 GLU A C 1
ATOM 674 O O . GLU A 1 88 ? -1.174 9.428 -2.151 1.00 80.19 88 GLU A O 1
ATOM 679 N N . PRO A 1 89 ? -0.120 9.666 -4.113 1.00 79.50 89 PRO A N 1
ATOM 680 C CA . PRO A 1 89 ? -1.090 8.850 -4.846 1.00 79.50 89 PRO A CA 1
ATOM 681 C C . PRO A 1 89 ? -1.163 7.401 -4.351 1.00 79.50 89 PRO A C 1
ATOM 683 O O . PRO A 1 89 ? -2.252 6.830 -4.315 1.00 79.50 89 PRO A O 1
ATOM 686 N N . LEU A 1 90 ? -0.030 6.820 -3.935 1.00 83.00 90 LEU A N 1
ATOM 687 C CA . LEU A 1 90 ? 0.023 5.461 -3.388 1.00 83.00 90 LEU A CA 1
ATOM 688 C C . LEU A 1 90 ? -0.730 5.360 -2.059 1.00 83.00 90 LEU A C 1
ATOM 690 O O . LEU A 1 90 ? -1.378 4.352 -1.794 1.00 83.00 90 LEU A O 1
ATOM 694 N N . LEU A 1 91 ? -0.711 6.423 -1.252 1.00 81.62 91 LEU A N 1
ATOM 695 C CA . LEU A 1 91 ? -1.432 6.472 0.019 1.00 81.62 91 LEU A CA 1
ATOM 696 C C . LEU A 1 91 ? -2.950 6.411 -0.189 1.00 81.62 91 LEU A C 1
ATOM 698 O O . LEU A 1 91 ? -3.654 5.795 0.600 1.00 81.62 91 LEU A O 1
ATOM 702 N N . ARG A 1 92 ? -3.459 7.007 -1.275 1.00 79.25 92 ARG A N 1
ATOM 703 C CA . ARG A 1 92 ? -4.901 7.024 -1.588 1.00 79.25 92 ARG A CA 1
ATOM 704 C C . ARG A 1 92 ? -5.442 5.673 -2.044 1.00 79.25 92 ARG A C 1
ATOM 706 O O . ARG A 1 92 ? -6.628 5.412 -1.891 1.00 79.25 92 ARG A O 1
ATOM 713 N N . ILE A 1 93 ? -4.590 4.841 -2.638 1.00 81.06 93 ILE A N 1
ATOM 714 C CA . ILE A 1 93 ? -4.958 3.500 -3.116 1.00 81.06 93 ILE A CA 1
ATOM 715 C C . ILE A 1 93 ? -4.623 2.405 -2.095 1.00 81.06 93 ILE A C 1
ATOM 717 O O . ILE A 1 93 ? -5.011 1.255 -2.291 1.00 81.06 93 ILE A O 1
ATOM 721 N N . TYR A 1 94 ? -3.893 2.748 -1.031 1.00 86.25 94 TYR A N 1
ATOM 722 C CA . TYR A 1 94 ? -3.523 1.828 0.033 1.00 86.25 94 TYR A CA 1
ATOM 723 C C . TYR A 1 94 ? -4.746 1.505 0.896 1.00 86.25 94 TYR A C 1
ATOM 725 O O . TYR A 1 94 ? -5.327 2.383 1.530 1.00 86.25 94 TYR A O 1
ATOM 733 N N . GLY A 1 95 ? -5.148 0.235 0.928 1.00 85.62 95 GLY A N 1
ATOM 734 C CA . GLY A 1 95 ? -6.321 -0.227 1.677 1.00 85.62 95 GLY A CA 1
ATOM 735 C C . GLY A 1 95 ? -6.031 -0.605 3.131 1.00 85.62 95 GLY A C 1
ATOM 736 O O . GLY A 1 95 ? -6.964 -0.858 3.900 1.00 85.62 95 GLY A O 1
ATOM 737 N N . GLY A 1 96 ? -4.754 -0.678 3.512 1.00 87.12 96 GLY A N 1
ATOM 738 C CA . GLY A 1 96 ? -4.331 -1.087 4.848 1.00 87.12 96 GLY A CA 1
ATOM 739 C C . GLY A 1 96 ? -4.626 -2.548 5.191 1.00 87.12 96 GLY A C 1
ATOM 740 O O . GLY A 1 96 ? -4.754 -2.873 6.369 1.00 87.12 96 GLY A O 1
ATOM 741 N N . THR A 1 97 ? -4.799 -3.427 4.200 1.00 88.69 97 THR A N 1
ATOM 742 C CA . THR A 1 97 ? -5.159 -4.842 4.403 1.00 88.69 97 THR A CA 1
ATOM 743 C C . THR A 1 97 ? -3.968 -5.793 4.311 1.00 88.69 97 THR A C 1
ATOM 745 O O . THR A 1 97 ? -2.878 -5.418 3.889 1.00 88.69 97 THR A O 1
ATOM 748 N N . MET A 1 98 ? -4.185 -7.070 4.639 1.00 85.19 98 MET A N 1
ATOM 749 C CA . MET A 1 98 ? -3.182 -8.133 4.463 1.00 85.19 98 MET A CA 1
ATOM 750 C C . MET A 1 98 ? -3.030 -8.621 3.007 1.00 85.19 98 MET A C 1
ATOM 752 O O . MET A 1 98 ? -2.330 -9.612 2.745 1.00 85.19 98 MET A O 1
ATOM 756 N N . SER A 1 99 ? -3.646 -7.937 2.036 1.00 85.88 99 SER A N 1
ATOM 757 C CA . SER A 1 99 ? -3.471 -8.241 0.613 1.00 85.88 99 SER A CA 1
ATOM 758 C C . SER A 1 99 ? -1.995 -8.145 0.197 1.00 85.88 99 SER A C 1
ATOM 760 O O . SER A 1 99 ? -1.187 -7.443 0.809 1.00 85.88 99 SER A O 1
ATOM 762 N N . ALA A 1 100 ? -1.599 -8.891 -0.837 1.00 82.75 100 ALA A N 1
ATOM 763 C CA . ALA A 1 100 ? -0.229 -8.811 -1.353 1.00 82.75 100 ALA A CA 1
ATOM 764 C C . ALA A 1 100 ? 0.087 -7.411 -1.910 1.00 82.75 100 ALA A C 1
ATOM 766 O O . ALA A 1 100 ? 1.206 -6.926 -1.749 1.00 82.75 100 ALA A O 1
ATOM 767 N N . SER A 1 101 ? -0.906 -6.758 -2.520 1.00 84.75 101 SER A N 1
ATOM 768 C CA . SER A 1 101 ? -0.786 -5.399 -3.043 1.00 84.75 101 SER A CA 1
ATOM 769 C C . SER A 1 101 ? -0.546 -4.383 -1.931 1.00 84.75 101 SER A C 1
ATOM 771 O O . SER A 1 101 ? 0.431 -3.645 -1.995 1.00 84.75 101 SER A O 1
ATOM 773 N N . ASP A 1 102 ? -1.374 -4.390 -0.882 1.00 86.94 102 ASP A N 1
ATOM 774 C CA . ASP A 1 102 ? -1.228 -3.457 0.242 1.00 86.94 102 ASP A CA 1
ATOM 775 C C . ASP A 1 102 ? 0.089 -3.675 0.986 1.00 86.94 102 ASP A C 1
ATOM 777 O O . ASP A 1 102 ? 0.778 -2.712 1.304 1.00 86.94 102 ASP A O 1
ATOM 781 N N . ARG A 1 103 ? 0.511 -4.929 1.191 1.00 86.19 103 ARG A N 1
ATOM 782 C CA . ARG A 1 103 ? 1.807 -5.215 1.825 1.00 86.19 103 ARG A CA 1
ATOM 783 C C . AR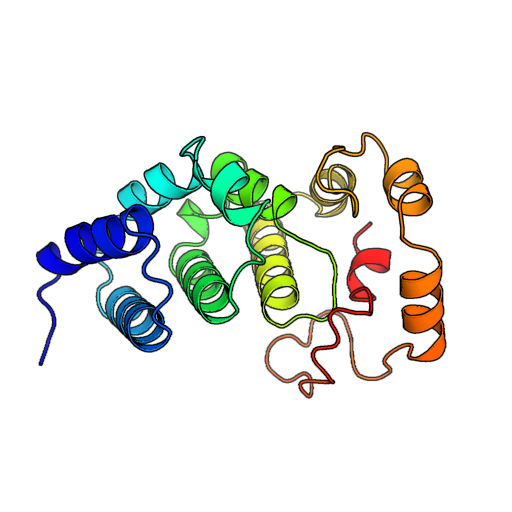G A 1 103 ? 2.993 -4.653 1.040 1.00 86.19 103 ARG A C 1
ATOM 785 O O . ARG A 1 103 ? 3.955 -4.200 1.653 1.00 86.19 103 ARG A O 1
ATOM 792 N N . ARG A 1 104 ? 2.930 -4.670 -0.293 1.00 86.25 104 ARG A N 1
ATOM 793 C CA . ARG A 1 104 ? 3.952 -4.052 -1.153 1.00 86.25 104 ARG A CA 1
ATOM 794 C C . ARG A 1 104 ? 3.880 -2.532 -1.116 1.00 86.25 104 ARG A C 1
ATOM 796 O O . ARG A 1 104 ? 4.915 -1.892 -1.011 1.00 86.25 104 ARG A O 1
ATOM 803 N N . LEU A 1 105 ? 2.679 -1.952 -1.140 1.00 87.38 105 LEU A N 1
ATOM 804 C CA . LEU A 1 105 ? 2.513 -0.506 -0.972 1.00 87.38 105 LEU A CA 1
ATOM 805 C C . LEU A 1 105 ? 3.089 -0.035 0.370 1.00 87.38 105 LEU A C 1
ATOM 807 O O . LEU A 1 105 ? 3.815 0.951 0.396 1.00 87.38 105 LEU A O 1
ATOM 811 N N . LEU A 1 106 ? 2.850 -0.774 1.457 1.00 86.31 106 LEU A N 1
ATOM 812 C CA . LEU A 1 106 ? 3.446 -0.495 2.765 1.00 86.31 106 LEU A CA 1
ATOM 813 C C . LEU A 1 106 ? 4.984 -0.574 2.734 1.00 86.31 106 LEU A C 1
ATOM 815 O O . LEU A 1 106 ? 5.641 0.276 3.327 1.00 86.31 106 LEU A O 1
ATOM 819 N N . SER A 1 107 ? 5.558 -1.549 2.020 1.00 86.38 107 SER A N 1
ATOM 820 C CA . SER A 1 107 ? 7.015 -1.647 1.822 1.00 86.38 107 SER A CA 1
ATOM 821 C C . SER A 1 107 ? 7.577 -0.413 1.100 1.00 86.38 107 SER A C 1
ATOM 823 O O . SER A 1 107 ? 8.582 0.155 1.524 1.00 86.38 107 SER A O 1
ATOM 825 N N . ILE A 1 108 ? 6.872 0.087 0.077 1.00 87.12 108 ILE A N 1
ATOM 826 C CA . ILE A 1 108 ? 7.229 1.335 -0.615 1.00 87.12 108 ILE A CA 1
ATOM 827 C C . ILE A 1 108 ? 7.165 2.545 0.331 1.00 87.12 108 ILE A C 1
ATOM 829 O O . ILE A 1 108 ? 8.057 3.392 0.288 1.00 87.12 108 ILE A O 1
ATOM 833 N N . MET A 1 109 ? 6.147 2.640 1.195 1.00 85.81 109 MET A N 1
ATOM 834 C CA . MET A 1 109 ? 6.052 3.743 2.167 1.00 85.81 109 MET A CA 1
ATOM 835 C C . MET A 1 109 ? 7.228 3.735 3.148 1.00 85.81 109 MET A C 1
ATOM 837 O O . MET A 1 109 ? 7.848 4.767 3.384 1.00 85.81 109 MET A O 1
ATOM 841 N N . ARG A 1 110 ? 7.628 2.554 3.618 1.00 83.56 110 ARG A N 1
ATOM 842 C CA . ARG A 1 110 ? 8.805 2.403 4.483 1.00 83.56 110 ARG A CA 1
ATOM 843 C C . ARG A 1 110 ? 10.108 2.754 3.784 1.00 83.56 110 ARG A C 1
ATOM 845 O O . ARG A 1 110 ? 10.998 3.339 4.398 1.00 83.56 110 ARG A O 1
ATOM 852 N N . LEU A 1 111 ? 10.235 2.414 2.501 1.00 85.94 111 LEU A N 1
ATOM 853 C CA . LEU A 1 111 ? 11.370 2.851 1.691 1.00 85.94 111 LEU A CA 1
ATOM 854 C C . LEU A 1 111 ? 11.426 4.385 1.618 1.00 85.94 111 LEU A C 1
ATOM 856 O O . LEU A 1 111 ? 12.505 4.963 1.729 1.00 85.94 111 LEU A O 1
ATOM 860 N N . PHE A 1 112 ? 10.271 5.043 1.488 1.00 85.06 112 PHE A N 1
ATOM 861 C CA . PHE A 1 112 ? 10.181 6.500 1.521 1.00 85.06 112 PHE A CA 1
ATOM 862 C C . PHE A 1 112 ? 10.640 7.083 2.865 1.00 85.06 112 PHE A C 1
ATOM 864 O O . PHE A 1 112 ? 11.454 8.009 2.863 1.00 85.06 112 PHE A O 1
ATOM 871 N N . GLU A 1 113 ? 10.189 6.533 3.997 1.00 82.00 113 GLU A N 1
ATOM 872 C CA . GLU A 1 113 ? 10.663 6.934 5.331 1.00 82.00 113 GLU A CA 1
ATOM 873 C C . GLU A 1 113 ? 12.182 6.762 5.467 1.00 82.00 113 GLU A C 1
ATOM 875 O O . GLU A 1 113 ? 12.876 7.687 5.905 1.00 82.00 113 GLU A O 1
ATOM 880 N N . ALA A 1 114 ? 12.711 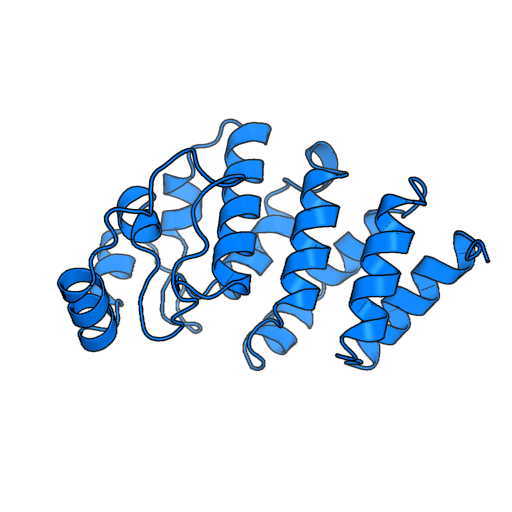5.613 5.038 1.00 83.94 114 ALA A N 1
ATOM 881 C CA . ALA A 1 114 ? 14.137 5.313 5.105 1.00 83.94 114 ALA A CA 1
ATOM 882 C C . ALA A 1 114 ? 14.988 6.294 4.278 1.00 83.94 114 ALA A C 1
ATOM 884 O O . ALA A 1 114 ? 16.042 6.723 4.743 1.00 83.94 114 ALA A O 1
ATOM 885 N N . GLU A 1 115 ? 14.526 6.678 3.083 1.00 84.44 115 GLU A N 1
ATOM 886 C CA . GLU A 1 115 ? 15.245 7.587 2.180 1.00 84.44 115 GLU A CA 1
ATOM 887 C C . GLU A 1 115 ? 15.110 9.064 2.590 1.00 84.44 115 GLU A C 1
ATOM 889 O O . GLU A 1 115 ? 16.018 9.865 2.354 1.00 84.44 115 GLU A O 1
ATOM 894 N N . LYS A 1 116 ? 13.970 9.470 3.167 1.00 81.06 116 LYS A N 1
ATOM 895 C CA . LYS A 1 116 ? 13.697 10.879 3.509 1.00 81.06 116 LYS A CA 1
ATOM 896 C C . LYS A 1 116 ? 13.946 11.247 4.960 1.00 81.06 116 LYS A C 1
ATOM 898 O O . LYS A 1 116 ? 13.944 12.439 5.262 1.00 81.06 116 LYS A O 1
ATOM 903 N N . HIS A 1 117 ? 14.201 10.275 5.834 1.00 70.50 117 HIS A N 1
ATOM 904 C CA . HIS A 1 117 ? 14.375 10.490 7.275 1.00 70.50 117 HIS A CA 1
ATOM 905 C C . HIS A 1 117 ? 13.210 11.270 7.915 1.00 70.50 117 HIS A C 1
ATOM 907 O O . HIS A 1 117 ? 13.373 11.936 8.938 1.00 70.50 117 HIS A O 1
ATOM 913 N N . THR A 1 118 ? 12.028 11.210 7.302 1.00 66.38 118 THR A N 1
ATOM 914 C CA . THR A 1 118 ? 10.787 11.791 7.814 1.00 66.38 118 THR A CA 1
ATOM 915 C C . THR A 1 118 ? 9.962 10.674 8.418 1.00 66.38 118 THR A C 1
ATOM 917 O O . THR A 1 118 ? 9.729 9.686 7.730 1.00 66.38 118 THR A O 1
ATOM 920 N N . SER A 1 119 ? 9.509 10.832 9.663 1.00 61.91 119 SER A N 1
ATOM 921 C CA . SER A 1 119 ? 8.758 9.775 10.342 1.00 61.91 119 SER A CA 1
ATOM 922 C C . SER A 1 119 ? 7.459 9.434 9.608 1.00 61.91 119 SER A C 1
ATOM 924 O O . SER A 1 119 ? 6.654 10.330 9.308 1.00 61.91 119 SER A O 1
ATOM 926 N N . ASP A 1 120 ? 7.226 8.135 9.407 1.00 61.91 120 ASP A N 1
ATOM 927 C CA . ASP A 1 120 ? 6.043 7.574 8.738 1.00 61.91 120 ASP A CA 1
ATOM 928 C C . ASP A 1 120 ? 4.732 8.024 9.396 1.00 61.91 120 ASP A C 1
ATOM 930 O O . ASP A 1 120 ? 3.699 8.068 8.736 1.00 61.91 120 ASP A O 1
ATOM 934 N N . SER A 1 121 ? 4.762 8.435 10.667 1.00 61.28 121 SER A N 1
ATOM 935 C CA . SER A 1 121 ? 3.588 8.887 11.423 1.00 61.28 121 SER A CA 1
ATOM 936 C C . SER A 1 121 ? 2.887 10.099 10.804 1.00 61.28 121 SER A C 1
ATOM 938 O O . SER A 1 121 ? 1.664 10.150 10.764 1.00 61.28 121 SER A O 1
ATOM 940 N N . THR A 1 122 ? 3.626 11.071 10.260 1.00 66.31 122 THR A N 1
ATOM 941 C CA . THR A 1 122 ? 3.009 12.261 9.634 1.00 66.31 122 THR A CA 1
ATOM 942 C C . THR A 1 122 ? 2.416 11.955 8.265 1.00 66.31 122 THR A C 1
ATOM 944 O O . THR A 1 122 ? 1.414 12.550 7.866 1.00 66.31 122 THR A O 1
ATOM 947 N N . PHE A 1 123 ? 3.019 11.006 7.554 1.00 66.94 123 PHE A N 1
ATOM 948 C CA . PHE A 1 123 ? 2.560 10.564 6.247 1.00 66.94 123 PHE A CA 1
ATOM 949 C C . PHE A 1 123 ? 1.361 9.609 6.375 1.00 66.94 123 PHE A C 1
ATOM 951 O O . PHE A 1 123 ? 0.351 9.790 5.698 1.00 66.94 123 PHE A O 1
ATOM 958 N N . SER A 1 124 ? 1.417 8.680 7.329 1.00 69.44 124 SER A N 1
ATOM 959 C CA . SER A 1 124 ? 0.360 7.717 7.656 1.00 69.44 124 SER A CA 1
ATOM 960 C C . SER A 1 124 ? -0.827 8.358 8.376 1.00 69.44 124 SER A C 1
ATOM 962 O O . SER A 1 124 ? -1.954 7.925 8.171 1.00 69.44 124 SER A O 1
ATOM 964 N N . ALA A 1 125 ? -0.639 9.446 9.131 1.00 71.19 125 ALA A N 1
ATOM 965 C CA . ALA A 1 125 ? -1.752 10.181 9.747 1.00 71.19 125 ALA A CA 1
ATOM 966 C C . ALA A 1 125 ? -2.716 10.816 8.726 1.00 71.19 125 ALA A C 1
ATOM 968 O O . ALA A 1 125 ? -3.839 11.161 9.086 1.00 71.19 125 ALA A O 1
ATOM 969 N N . ARG A 1 126 ? -2.292 10.974 7.463 1.00 76.62 126 ARG A N 1
ATOM 970 C CA . ARG A 1 126 ? -3.140 11.468 6.362 1.00 76.62 126 ARG A CA 1
ATOM 971 C C . ARG A 1 126 ? -3.952 10.358 5.691 1.00 76.62 126 ARG A C 1
ATOM 973 O O . ARG A 1 126 ? -4.867 10.651 4.918 1.00 76.62 126 ARG A O 1
ATOM 980 N N . TRP A 1 127 ? -3.594 9.099 5.933 1.00 84.44 127 TRP A N 1
ATOM 981 C CA . TRP A 1 127 ? -4.284 7.942 5.379 1.00 84.44 127 TRP A CA 1
ATOM 982 C C . TRP A 1 127 ? -5.631 7.732 6.065 1.00 84.44 127 TRP A C 1
ATOM 984 O O . TRP A 1 127 ? -5.767 7.980 7.255 1.00 84.44 127 TRP A O 1
ATOM 994 N N . SER A 1 128 ? -6.616 7.227 5.328 1.00 79.00 128 SER A N 1
ATOM 995 C CA . SER A 1 128 ? -7.881 6.771 5.896 1.00 79.00 128 SER A CA 1
ATOM 996 C C . SER A 1 128 ? -8.267 5.424 5.289 1.00 79.00 128 SER A C 1
ATOM 998 O O . SER A 1 128 ? -8.093 5.224 4.085 1.00 79.00 128 SER A O 1
ATOM 1000 N N . PRO A 1 129 ? -8.868 4.512 6.073 1.00 76.69 129 PRO A N 1
ATOM 1001 C CA . PRO A 1 129 ? -9.463 3.288 5.542 1.00 76.69 129 PRO A CA 1
ATOM 1002 C C . PRO A 1 129 ? -10.676 3.546 4.629 1.00 76.69 129 PRO A C 1
ATOM 1004 O O . PRO A 1 129 ? -11.126 2.623 3.946 1.00 76.69 129 PRO A O 1
ATOM 1007 N N . THR A 1 130 ? -11.228 4.764 4.620 1.00 74.31 130 THR A N 1
ATOM 1008 C CA . THR A 1 130 ? -12.288 5.200 3.700 1.00 74.31 130 THR A CA 1
ATOM 1009 C C . THR A 1 130 ? -11.707 5.992 2.533 1.00 74.31 130 THR A C 1
ATOM 1011 O O . THR A 1 130 ? -11.039 7.001 2.721 1.00 74.31 130 THR A O 1
ATOM 1014 N N . LEU A 1 131 ? -12.018 5.551 1.313 1.00 65.19 131 LEU A N 1
ATOM 1015 C CA . LEU A 1 131 ? -11.444 6.071 0.066 1.00 65.19 131 LEU A CA 1
ATOM 1016 C C . LEU A 1 131 ? -11.787 7.547 -0.221 1.00 65.19 131 LEU A C 1
ATOM 1018 O O . LEU A 1 131 ? -11.032 8.233 -0.906 1.00 65.19 131 LEU A O 1
ATOM 1022 N N . ASP A 1 132 ? -12.914 8.025 0.312 1.00 63.56 132 ASP A N 1
ATOM 1023 C CA . ASP A 1 132 ? -13.444 9.370 0.053 1.00 63.56 132 ASP A CA 1
ATOM 1024 C C . ASP A 1 132 ? -12.993 10.421 1.081 1.00 63.56 132 ASP A C 1
ATOM 1026 O O . ASP A 1 132 ? -13.318 11.601 0.941 1.00 63.56 132 ASP A O 1
ATOM 1030 N N . ALA A 1 133 ? -12.247 10.022 2.115 1.00 64.25 133 ALA A N 1
ATOM 1031 C CA . ALA A 1 133 ? -11.851 10.907 3.203 1.00 64.25 133 ALA A CA 1
ATOM 1032 C C . ALA A 1 133 ? -10.337 10.859 3.420 1.00 64.25 133 ALA A C 1
ATOM 1034 O O . ALA A 1 133 ? -9.768 9.798 3.631 1.00 64.25 133 ALA A O 1
ATOM 1035 N N . SER A 1 134 ? -9.668 12.010 3.420 1.00 69.69 134 SER A N 1
ATOM 1036 C CA . SER A 1 134 ? -8.342 12.122 4.034 1.00 69.69 134 SER A CA 1
ATOM 1037 C C . SER A 1 134 ? -8.523 12.362 5.526 1.00 69.69 134 SER A C 1
ATOM 1039 O O . SER A 1 134 ? -9.271 13.268 5.897 1.00 69.69 134 SER A O 1
ATOM 1041 N N . ALA A 1 135 ? -7.829 11.604 6.370 1.00 75.31 135 ALA A N 1
ATOM 1042 C CA . ALA A 1 135 ? -7.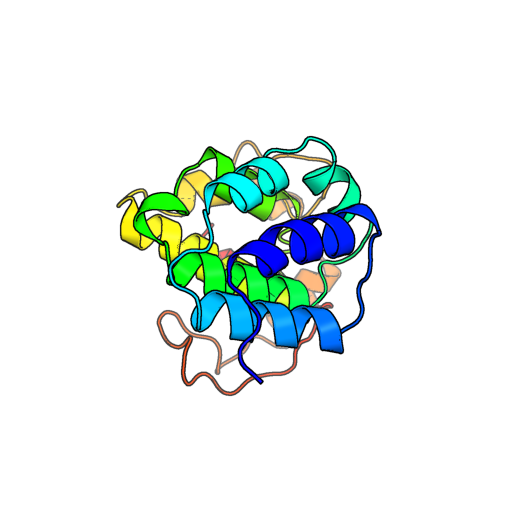820 11.893 7.795 1.00 75.31 135 ALA A CA 1
ATOM 1043 C C . ALA A 1 135 ? -6.932 13.112 8.084 1.00 75.31 135 ALA A C 1
ATOM 1045 O O . ALA A 1 135 ? -5.913 13.339 7.427 1.00 75.31 135 ALA A O 1
ATOM 1046 N N . THR A 1 136 ? -7.336 13.914 9.062 1.00 78.19 136 THR A N 1
ATOM 1047 C CA . THR A 1 136 ? -6.572 15.061 9.571 1.00 78.19 136 THR A CA 1
ATOM 1048 C C . THR A 1 136 ? -5.855 14.738 10.880 1.00 78.19 136 THR A C 1
ATOM 1050 O O . THR A 1 136 ? -4.958 15.470 11.297 1.00 78.19 136 THR A O 1
ATOM 1053 N N . SER A 1 137 ? -6.220 13.623 11.519 1.00 80.31 137 SER A N 1
ATOM 1054 C CA . SER A 1 137 ? -5.581 13.118 12.730 1.00 80.31 137 SER A CA 1
ATOM 1055 C C . SER A 1 137 ? -5.628 11.592 12.801 1.00 80.31 137 SER A C 1
ATOM 1057 O O . SER A 1 137 ? -6.538 10.959 12.269 1.00 80.31 137 SER A O 1
ATOM 1059 N N . VAL A 1 138 ? -4.694 11.000 13.548 1.00 82.00 138 VAL A N 1
ATOM 1060 C CA . VAL A 1 138 ? -4.666 9.552 13.824 1.00 82.00 138 VAL A CA 1
ATOM 1061 C C . VAL A 1 138 ? -5.969 9.068 14.472 1.00 82.00 138 VAL A C 1
ATOM 1063 O O . VAL A 1 138 ? -6.448 7.978 14.171 1.00 82.00 138 VAL A O 1
ATOM 1066 N N . LEU A 1 139 ? -6.595 9.891 15.320 1.00 83.38 139 LEU A N 1
ATOM 1067 C CA . LEU A 1 139 ? -7.873 9.549 15.947 1.00 83.38 139 LEU A CA 1
ATOM 1068 C C . LEU A 1 139 ? -8.984 9.349 14.906 1.00 83.38 139 LEU A C 1
ATOM 1070 O O . LEU A 1 139 ? -9.757 8.400 15.024 1.00 83.38 139 LEU A O 1
ATOM 1074 N N . GLU A 1 140 ? -9.042 10.198 13.878 1.00 83.00 140 GLU A N 1
ATOM 1075 C CA . GLU A 1 140 ? -10.001 10.041 12.778 1.00 83.00 140 GLU A CA 1
ATOM 1076 C C . GLU A 1 140 ? -9.744 8.750 12.000 1.00 83.00 140 GLU A C 1
ATOM 1078 O O . GLU A 1 140 ? -10.693 8.057 11.640 1.00 83.00 140 GLU A O 1
ATOM 1083 N N . VAL A 1 141 ? -8.480 8.370 11.792 1.00 84.31 141 VAL A N 1
ATOM 1084 C CA . VAL A 1 141 ? -8.142 7.076 11.177 1.00 84.31 141 VAL A CA 1
ATOM 1085 C C . VAL A 1 141 ? -8.715 5.927 11.999 1.00 84.31 141 VAL A C 1
ATOM 1087 O O . VAL A 1 141 ? -9.402 5.057 11.462 1.00 84.31 141 VAL A O 1
ATOM 1090 N N . VAL A 1 142 ? -8.484 5.959 13.317 1.00 85.06 142 VAL A N 1
ATOM 1091 C CA . VAL A 1 142 ? -8.941 4.914 14.238 1.00 85.06 142 VAL A CA 1
ATOM 1092 C C . VAL A 1 142 ? -10.466 4.803 14.246 1.00 85.06 142 VAL A C 1
ATOM 1094 O O . VAL A 1 142 ? -11.011 3.699 14.212 1.00 85.06 142 VAL A O 1
ATOM 1097 N N . GLN A 1 143 ? -11.164 5.938 14.243 1.00 86.56 143 GLN A N 1
ATOM 1098 C CA . GLN A 1 143 ? -12.627 5.992 14.216 1.00 86.56 143 GLN A CA 1
ATOM 1099 C C . GLN A 1 143 ? -13.226 5.490 12.896 1.00 86.56 143 GLN A C 1
ATOM 1101 O O . GLN A 1 143 ? -14.344 4.980 12.894 1.00 86.56 143 GLN A O 1
ATOM 1106 N N . ASN A 1 144 ? -12.490 5.599 11.787 1.00 87.50 144 ASN A N 1
ATOM 1107 C CA . ASN A 1 144 ? -12.954 5.188 10.463 1.00 87.50 144 ASN A CA 1
ATOM 1108 C C . ASN A 1 144 ? -12.673 3.712 10.131 1.00 87.50 144 ASN A C 1
ATOM 1110 O O . ASN A 1 144 ? -13.090 3.233 9.071 1.00 87.50 144 ASN A O 1
ATOM 1114 N N . PHE A 1 145 ? -11.993 2.958 11.002 1.00 88.06 145 PHE A N 1
ATOM 1115 C CA . PHE A 1 145 ? -11.801 1.527 10.776 1.00 88.06 145 PHE A CA 1
ATOM 1116 C C . PHE A 1 145 ? -13.133 0.772 10.742 1.00 88.06 145 PHE A C 1
ATOM 1118 O O . PHE A 1 145 ? -14.023 0.965 11.567 1.00 88.06 145 PHE A O 1
ATOM 1125 N N . ASN A 1 146 ? -13.245 -0.180 9.814 1.00 89.44 146 ASN A N 1
ATOM 1126 C CA . ASN A 1 146 ? -14.378 -1.088 9.776 1.00 89.44 146 ASN A CA 1
ATOM 1127 C C . ASN A 1 146 ? -14.327 -2.010 11.013 1.00 89.44 146 ASN A C 1
ATOM 1129 O O . ASN A 1 146 ? -13.387 -2.805 11.133 1.00 89.44 146 ASN A O 1
ATOM 1133 N N . PRO A 1 147 ? -15.335 -1.975 11.905 1.00 89.31 147 PRO A N 1
ATOM 1134 C CA . PRO A 1 147 ? -15.285 -2.694 13.177 1.00 89.31 147 PRO A CA 1
ATOM 1135 C C . PRO A 1 147 ? -15.281 -4.217 12.999 1.00 89.31 147 PRO A C 1
ATOM 1137 O O . PRO A 1 147 ? -14.669 -4.927 13.792 1.00 89.31 147 PRO A O 1
ATOM 1140 N N . ILE A 1 148 ? -15.898 -4.739 11.933 1.00 90.31 148 ILE A N 1
ATOM 1141 C CA . ILE A 1 148 ? -15.910 -6.178 11.631 1.00 90.31 148 ILE A CA 1
ATOM 1142 C C . ILE A 1 148 ? -14.521 -6.630 11.172 1.00 90.31 148 ILE A C 1
ATOM 1144 O O . ILE A 1 148 ? -14.015 -7.654 11.633 1.00 90.31 148 ILE A O 1
ATOM 1148 N N . ARG A 1 149 ? -13.882 -5.861 10.282 1.00 89.44 149 ARG A N 1
ATOM 1149 C CA . ARG A 1 149 ? -12.511 -6.133 9.825 1.00 89.44 149 ARG A CA 1
ATOM 1150 C C . ARG A 1 149 ? -11.514 -6.001 10.976 1.00 89.44 149 ARG A C 1
ATOM 1152 O O . ARG A 1 149 ? -10.637 -6.851 11.108 1.00 89.44 149 ARG A O 1
ATOM 1159 N N . MET A 1 150 ? -11.678 -4.997 11.837 1.00 89.31 150 MET A N 1
ATOM 1160 C CA . MET A 1 150 ? -10.874 -4.834 13.049 1.00 89.31 150 MET A CA 1
ATOM 1161 C C . MET A 1 150 ? -11.020 -6.041 13.978 1.00 89.31 150 MET A C 1
ATOM 1163 O O . MET A 1 150 ? -10.021 -6.654 14.337 1.00 89.31 150 MET A O 1
ATOM 1167 N N . LEU A 1 151 ? -12.253 -6.449 14.294 1.00 89.50 151 LEU A N 1
ATOM 1168 C CA . LEU A 1 151 ? -12.509 -7.612 15.143 1.00 89.50 151 LEU A CA 1
ATOM 1169 C C . LEU A 1 151 ? -11.857 -8.880 14.577 1.00 89.50 151 LEU A C 1
ATOM 1171 O O . LEU A 1 151 ? -11.194 -9.604 15.313 1.00 89.50 151 LEU A O 1
ATOM 1175 N N . ARG A 1 152 ? -11.977 -9.128 13.265 1.00 88.56 152 ARG A N 1
ATOM 1176 C CA . ARG A 1 152 ? -11.278 -10.241 12.596 1.00 88.56 152 ARG A CA 1
ATOM 1177 C C . ARG A 1 152 ? -9.763 -10.140 12.737 1.00 88.56 152 ARG A C 1
ATOM 1179 O O . ARG A 1 152 ? -9.119 -11.138 13.039 1.00 88.56 152 ARG A O 1
ATOM 1186 N N . THR A 1 153 ? -9.217 -8.937 12.566 1.00 87.38 153 THR A N 1
ATOM 1187 C CA . THR A 1 153 ? -7.782 -8.657 12.729 1.00 87.38 153 THR A CA 1
ATOM 1188 C C . THR A 1 153 ? -7.311 -8.987 14.147 1.00 87.38 153 THR A C 1
ATOM 1190 O O . THR A 1 153 ? -6.283 -9.636 14.306 1.00 87.38 153 THR A O 1
ATOM 1193 N N . CYS A 1 154 ? -8.086 -8.627 15.175 1.00 87.00 154 CYS A N 1
ATOM 1194 C CA . CYS A 1 154 ? -7.785 -8.956 16.570 1.00 87.00 154 CYS A CA 1
ATOM 1195 C C . CYS A 1 154 ? -7.924 -10.457 16.875 1.00 87.00 154 CYS A C 1
ATOM 1197 O O . CYS A 1 154 ? -7.097 -11.013 17.591 1.00 87.00 154 CYS A O 1
ATOM 1199 N N . LEU A 1 155 ? -8.950 -11.124 16.337 1.00 86.31 155 LEU A N 1
ATOM 1200 C CA . LEU A 1 155 ? -9.188 -12.556 16.567 1.00 86.31 155 LEU A CA 1
ATOM 1201 C C . LEU A 1 155 ? -8.132 -13.446 15.906 1.00 86.31 155 LEU A C 1
ATOM 1203 O O . LEU A 1 155 ? -7.810 -14.510 16.427 1.00 86.31 155 LEU A O 1
ATOM 1207 N N . ALA A 1 156 ? -7.594 -13.012 14.770 1.00 81.00 156 ALA A N 1
ATOM 1208 C CA . ALA A 1 156 ? -6.541 -13.705 14.041 1.00 81.00 156 ALA A CA 1
ATOM 1209 C C . ALA A 1 156 ? -5.211 -12.937 14.105 1.00 81.00 156 ALA A C 1
ATOM 1211 O O . ALA A 1 156 ? -4.445 -12.949 13.139 1.00 81.00 156 ALA A O 1
ATOM 1212 N N . PHE A 1 157 ? -4.939 -12.272 15.239 1.00 74.31 157 PHE A N 1
ATOM 1213 C CA . PHE A 1 157 ? -3.739 -11.456 15.411 1.00 74.31 157 PHE A CA 1
ATOM 1214 C C . PHE A 1 157 ? -2.480 -12.291 15.104 1.00 74.31 157 PHE A C 1
ATOM 1216 O O . PHE A 1 157 ? -2.225 -13.307 15.758 1.00 74.31 157 PHE A O 1
ATOM 1223 N N . PRO A 1 158 ? -1.707 -11.929 14.070 1.00 71.00 158 PRO A N 1
ATOM 1224 C CA . PRO A 1 158 ? -0.686 -12.812 13.534 1.00 71.00 158 PRO A CA 1
ATOM 1225 C C . PRO A 1 158 ? 0.592 -12.781 14.375 1.00 71.00 158 PRO A C 1
ATOM 1227 O O . PRO A 1 158 ? 1.303 -11.784 14.425 1.00 71.00 158 PRO A O 1
ATOM 1230 N N . ASN A 1 159 ? 0.972 -13.937 14.925 1.00 71.12 159 ASN A N 1
ATOM 1231 C CA . ASN A 1 159 ? 2.267 -14.125 15.603 1.00 71.12 159 ASN A CA 1
ATOM 1232 C C . ASN A 1 159 ? 3.480 -14.068 14.648 1.00 71.12 159 ASN A C 1
ATOM 1234 O O . ASN A 1 159 ? 4.627 -14.032 15.095 1.00 71.12 159 ASN A O 1
ATOM 1238 N N . TRP A 1 160 ? 3.226 -14.110 13.338 1.00 68.75 160 TRP A N 1
ATOM 1239 C CA . TRP A 1 160 ? 4.214 -14.192 12.257 1.00 68.75 160 TRP A CA 1
ATOM 1240 C C . TRP A 1 160 ? 4.428 -12.864 11.517 1.00 68.75 160 TRP A C 1
ATOM 1242 O O . TRP A 1 160 ? 5.237 -12.816 10.594 1.00 68.75 160 TRP A O 1
ATOM 1252 N N . ARG A 1 161 ? 3.711 -11.792 11.881 1.00 72.62 161 ARG A N 1
ATOM 1253 C CA . ARG A 1 161 ? 3.891 -10.459 11.289 1.00 72.62 161 ARG A CA 1
ATOM 1254 C C . ARG A 1 161 ? 4.659 -9.579 12.275 1.00 72.62 161 ARG A C 1
ATOM 1256 O O . ARG A 1 161 ? 4.167 -9.307 13.366 1.00 72.62 161 ARG A O 1
ATOM 1263 N N . ARG A 1 162 ? 5.875 -9.163 11.911 1.00 69.88 162 ARG A N 1
ATOM 1264 C CA . ARG A 1 162 ? 6.775 -8.348 12.748 1.00 69.88 162 ARG A CA 1
ATOM 1265 C C . ARG A 1 162 ? 7.410 -7.217 11.940 1.00 69.88 162 ARG A C 1
ATOM 1267 O O . ARG A 1 162 ? 7.501 -7.296 10.716 1.00 69.88 162 ARG A O 1
ATOM 1274 N N . PHE A 1 163 ? 7.851 -6.165 12.628 1.00 63.62 163 PHE A N 1
ATOM 1275 C CA . PHE A 1 163 ? 8.673 -5.114 12.021 1.00 63.62 163 PHE A CA 1
ATOM 1276 C C . PHE A 1 163 ? 10.029 -5.679 11.587 1.00 63.62 163 PHE A C 1
ATOM 1278 O O . PHE A 1 163 ? 10.643 -6.437 12.331 1.00 63.62 163 PHE A O 1
ATOM 1285 N N . GLY A 1 164 ? 10.492 -5.305 10.391 1.00 60.03 164 GLY A N 1
ATOM 1286 C CA . GLY A 1 164 ? 11.816 -5.677 9.875 1.00 60.03 164 GLY A CA 1
ATOM 1287 C C . GLY A 1 164 ? 11.909 -7.025 9.146 1.00 60.03 164 GLY A C 1
ATOM 1288 O O . GLY A 1 164 ? 12.909 -7.276 8.483 1.00 60.03 164 GLY A O 1
ATOM 1289 N N . GLU A 1 165 ? 10.874 -7.869 9.184 1.00 59.59 165 GLU A N 1
ATOM 1290 C CA . GLU A 1 165 ? 10.839 -9.156 8.471 1.00 59.59 165 GLU A CA 1
ATOM 1291 C C . GLU A 1 165 ? 10.019 -9.032 7.170 1.00 59.59 165 GLU A C 1
ATOM 1293 O O . GLU A 1 165 ? 8.907 -9.540 7.065 1.00 59.59 165 GLU A O 1
ATOM 1298 N N . GLU A 1 166 ? 10.523 -8.311 6.164 1.00 55.78 166 GLU A N 1
ATOM 1299 C CA . GLU A 1 166 ? 9.844 -8.214 4.852 1.00 55.78 166 GLU A CA 1
ATOM 1300 C C . GLU A 1 166 ? 10.331 -9.247 3.830 1.00 55.78 166 GLU A C 1
ATOM 1302 O O . GLU A 1 166 ? 9.561 -9.648 2.959 1.00 55.78 166 GLU A O 1
ATOM 1307 N N . LYS A 1 167 ? 11.575 -9.731 3.953 1.00 49.19 167 LYS A N 1
ATOM 1308 C CA . LYS A 1 167 ? 12.167 -10.667 2.981 1.00 49.19 167 LYS A CA 1
ATOM 1309 C C . LYS A 1 167 ? 11.939 -12.149 3.300 1.00 49.19 167 LYS A C 1
ATOM 1311 O O . LYS A 1 167 ? 11.840 -12.935 2.365 1.00 49.19 167 LYS A O 1
ATOM 1316 N N . ASP A 1 168 ? 11.773 -12.499 4.579 1.00 42.38 168 ASP A N 1
ATOM 1317 C CA . ASP A 1 168 ? 11.672 -13.894 5.048 1.00 42.38 168 ASP A CA 1
ATOM 1318 C C . ASP A 1 168 ? 10.401 -14.198 5.857 1.00 42.38 168 ASP A C 1
ATOM 1320 O O . ASP A 1 168 ? 10.213 -15.326 6.327 1.00 42.38 168 ASP A O 1
ATOM 1324 N N . ALA A 1 169 ? 9.499 -13.221 6.035 1.00 50.09 169 ALA A N 1
ATOM 1325 C CA . ALA A 1 169 ? 8.238 -13.490 6.713 1.00 50.09 169 ALA A CA 1
ATOM 1326 C C . ALA A 1 169 ? 7.471 -14.542 5.916 1.00 50.09 169 ALA A C 1
ATOM 1328 O O . ALA A 1 169 ? 7.124 -14.325 4.751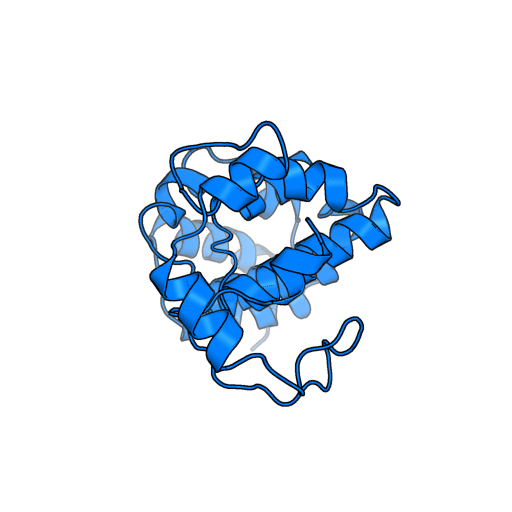 1.00 50.09 169 ALA A O 1
ATOM 1329 N N . LYS A 1 170 ? 7.188 -15.681 6.567 1.00 50.94 170 LYS A N 1
ATOM 1330 C CA . LYS A 1 170 ? 6.228 -16.674 6.079 1.00 50.94 170 LYS A CA 1
ATOM 1331 C C . LYS A 1 170 ? 5.048 -15.895 5.520 1.00 50.94 170 LYS A C 1
ATOM 1333 O O . LYS A 1 170 ? 4.436 -15.129 6.265 1.00 50.94 170 LYS A O 1
ATOM 1338 N N . GLN A 1 171 ? 4.785 -16.033 4.219 1.00 56.50 171 GLN A N 1
ATOM 1339 C CA . GLN A 1 171 ? 3.627 -15.418 3.587 1.00 56.50 171 GLN A CA 1
ATOM 1340 C C . GLN A 1 171 ? 2.398 -15.997 4.279 1.00 56.50 171 GLN A C 1
ATOM 1342 O O . GLN A 1 171 ? 1.887 -17.045 3.895 1.00 56.50 171 GLN A O 1
ATOM 1347 N N . GLY A 1 172 ? 1.957 -15.362 5.360 1.00 60.19 172 GLY A N 1
ATOM 1348 C CA . GLY A 1 172 ? 0.690 -15.717 5.944 1.00 60.19 172 GLY A CA 1
ATOM 1349 C C . GLY A 1 172 ? -0.420 -15.361 4.959 1.00 60.19 172 GLY A C 1
ATOM 1350 O O . GLY A 1 172 ? -0.168 -14.687 3.944 1.00 60.19 172 GLY A O 1
ATOM 1351 N N . PRO A 1 173 ? -1.631 -15.865 5.220 1.00 63.50 173 PRO A N 1
ATOM 1352 C CA . PRO A 1 173 ? -2.731 -15.780 4.277 1.00 63.50 173 PRO A CA 1
ATOM 1353 C C . PRO A 1 173 ? -2.921 -14.334 3.818 1.00 63.50 173 PRO A C 1
ATOM 1355 O O . PRO A 1 173 ? -2.974 -13.409 4.630 1.00 63.50 173 PRO A O 1
ATOM 1358 N N . ALA A 1 174 ? -2.966 -14.143 2.498 1.00 67.50 174 ALA A N 1
ATOM 1359 C CA . ALA A 1 174 ? -3.358 -12.876 1.904 1.00 67.50 174 ALA A CA 1
ATOM 1360 C C . ALA A 1 174 ? -4.865 -12.703 2.131 1.00 67.50 174 ALA A C 1
ATOM 1362 O O . ALA A 1 174 ? -5.668 -13.077 1.281 1.00 67.50 174 ALA A O 1
ATOM 1363 N N . ASP A 1 175 ? -5.238 -12.222 3.315 1.00 77.25 175 ASP A N 1
ATOM 1364 C CA . ASP A 1 175 ? -6.634 -12.004 3.680 1.00 77.25 175 ASP A CA 1
ATOM 1365 C C . ASP A 1 175 ? -6.998 -10.522 3.559 1.00 77.25 175 ASP A C 1
ATOM 1367 O O . ASP A 1 175 ? -6.733 -9.700 4.434 1.00 77.25 175 ASP A O 1
ATOM 1371 N N . GLU A 1 176 ? -7.642 -10.169 2.451 1.00 81.50 176 GLU A N 1
ATOM 1372 C CA . GLU A 1 176 ? -8.137 -8.810 2.197 1.00 81.50 176 GLU A CA 1
ATOM 1373 C C . GLU A 1 176 ? -9.286 -8.411 3.147 1.00 81.50 176 GLU A C 1
ATOM 1375 O O . GLU A 1 176 ? -9.721 -7.256 3.185 1.00 81.50 176 GLU A O 1
ATOM 1380 N N . LEU A 1 177 ? -9.818 -9.370 3.913 1.00 85.75 177 LEU A N 1
ATOM 1381 C CA . LEU A 1 177 ? -10.856 -9.161 4.916 1.00 85.75 177 LEU A CA 1
ATOM 1382 C C . LEU A 1 177 ? -10.289 -8.837 6.300 1.00 85.75 177 LEU A C 1
ATOM 1384 O O . LEU A 1 177 ? -11.086 -8.714 7.234 1.00 85.75 177 LEU A O 1
ATOM 1388 N N . MET A 1 178 ? -8.969 -8.681 6.424 1.00 88.19 178 MET A N 1
ATOM 1389 C CA . MET A 1 178 ? -8.253 -8.265 7.630 1.00 88.19 178 MET A CA 1
ATOM 1390 C C . MET A 1 178 ? -7.394 -7.029 7.342 1.00 88.19 178 MET A C 1
ATOM 1392 O O . MET A 1 178 ? -6.868 -6.869 6.239 1.00 88.19 178 MET A O 1
ATOM 1396 N N . TYR A 1 179 ? -7.249 -6.152 8.334 1.00 88.62 179 TYR A N 1
ATOM 1397 C CA . TYR A 1 179 ? -6.251 -5.084 8.282 1.00 88.62 179 TYR A CA 1
ATOM 1398 C C . TYR A 1 179 ? -4.849 -5.679 8.481 1.00 88.62 179 TYR A C 1
ATOM 1400 O O . TYR A 1 179 ? -4.712 -6.690 9.173 1.00 88.62 179 TYR A O 1
ATOM 1408 N N . ASP A 1 180 ? -3.813 -5.076 7.890 1.00 87.00 180 ASP A N 1
ATOM 1409 C CA . ASP A 1 180 ? -2.430 -5.398 8.260 1.00 87.00 180 ASP A CA 1
ATOM 1410 C C . ASP A 1 180 ? -2.175 -4.836 9.660 1.00 87.00 180 ASP A C 1
ATOM 1412 O O . ASP A 1 180 ? -2.238 -3.620 9.826 1.00 87.00 180 ASP A O 1
ATOM 1416 N N . PRO A 1 181 ? -1.887 -5.660 10.683 1.00 85.31 181 PRO A N 1
ATOM 1417 C CA . PRO A 1 181 ? -1.667 -5.162 12.039 1.00 85.31 181 PRO A CA 1
ATOM 1418 C C . PRO A 1 181 ? -0.534 -4.142 12.141 1.00 85.31 181 PRO A C 1
ATOM 1420 O O . PRO A 1 181 ? -0.536 -3.337 13.069 1.00 85.31 181 PRO A O 1
ATOM 1423 N N . LEU A 1 182 ? 0.415 -4.146 11.196 1.00 83.81 182 LEU A N 1
ATOM 1424 C CA . LEU A 1 182 ? 1.471 -3.139 11.153 1.00 83.81 182 LEU A CA 1
ATOM 1425 C C . LEU A 1 182 ? 0.910 -1.731 10.975 1.00 83.81 182 LEU A C 1
ATOM 1427 O O . LEU A 1 182 ? 1.528 -0.802 11.481 1.00 83.81 182 LEU A O 1
ATOM 1431 N N . ILE A 1 183 ? -0.265 -1.573 10.350 1.00 81.62 183 ILE A N 1
ATOM 1432 C CA . ILE A 1 183 ? -0.903 -0.264 10.201 1.00 81.62 183 ILE A CA 1
ATOM 1433 C C . ILE A 1 183 ? -1.204 0.379 11.551 1.00 81.62 183 ILE A C 1
ATOM 1435 O O . ILE A 1 183 ? -1.003 1.570 11.715 1.00 81.62 183 ILE A O 1
ATOM 1439 N N . MET A 1 184 ? -1.596 -0.418 12.547 1.00 78.06 184 MET A N 1
ATOM 1440 C CA . MET A 1 184 ? -1.895 0.080 13.892 1.00 78.06 184 MET A CA 1
ATOM 1441 C C . MET A 1 184 ? -0.649 0.542 14.638 1.00 78.06 184 MET A C 1
ATOM 1443 O O . MET A 1 184 ? -0.768 1.238 15.636 1.00 78.06 184 MET A O 1
ATOM 1447 N N . ILE A 1 185 ? 0.528 0.090 14.207 1.00 75.88 185 ILE A N 1
ATOM 1448 C CA . ILE A 1 185 ? 1.793 0.386 14.875 1.00 75.88 185 ILE A CA 1
ATOM 1449 C C . ILE A 1 185 ? 2.510 1.560 14.188 1.00 75.88 185 ILE A C 1
ATOM 1451 O O . ILE A 1 185 ? 3.308 2.231 14.832 1.00 75.88 185 ILE A O 1
ATOM 1455 N N . VAL A 1 186 ? 2.246 1.804 12.897 1.00 73.19 186 VAL A N 1
ATOM 1456 C CA . VAL A 1 186 ? 2.795 2.960 12.156 1.00 73.19 186 VAL A CA 1
ATOM 1457 C C . VAL A 1 186 ? 1.900 4.209 12.199 1.00 73.19 186 VAL A C 1
ATOM 1459 O O . VAL A 1 186 ? 2.352 5.281 11.798 1.00 73.19 186 VAL A O 1
ATOM 1462 N N . LEU A 1 187 ? 0.651 4.072 12.664 1.00 72.12 187 LEU A N 1
ATOM 1463 C CA . LEU A 1 187 ? -0.251 5.182 13.007 1.00 72.12 187 LEU A CA 1
ATOM 1464 C C . LEU A 1 187 ? 0.112 5.783 14.369 1.00 72.12 187 LEU A C 1
ATOM 1466 O O . LEU A 1 187 ? 0.135 7.031 14.455 1.00 72.12 187 LEU A O 1
#

Foldseek 3Di:
DQDDPVVLLVLVVCCVVVVVPPLVSLVVSLVNCVVDPPPPCVSVLCVLLDPVLLVVLVVPQQDLSNLVSLLSSCVSPVLVQLDCSNLVSLLLNQQQALASSNLSNVVSLVSSCVNVVDQLLVVLQQHANDNVDGHPGPVNRVVRDDVQQAVVCVVPVDPQDDPPPPPPRDSDDNDRSHGDVVSVVSD

Radius of gyration: 16.84 Å; chains: 1; bounding box: 35×32×44 Å

Organism: NCBI:txid994086

Sequence (187 aa):
QKLKAHLVEPLLTIVIQNRLVAPTLLNSLALVSICNSSMTWISFVSLLSSTGFCTMFSNIRLSSDFACLLDALFHLHATNTCQPLHTEPLLRIYGGTMSASDRRLLSIMRLFEAEKHTSDSTFSARWSPTLDASATSVLEVVQNFNPIRMLRTCLAFPNWRRFGEEKDAKQGPADELMYDPLIMIVL

InterPro domains:
  IPR039844 Nucleolar pre-ribosomal-associated protein 1 [PTHR13500] (9-181)

Secondary structure (DSSP, 8-state):
-PPPHHHHHHHHHHHHHTT---HHHHHHHHHHHHH-TT--HHHHHHHHTSHHHHHHHHHSPPPHHHHHHHHHHHHHTHHHH-SHHHHHHHHHH---BSSHHHHHHHHHHHHHHHHH---HHHHHTT--SSTT---SSHHHHHHHS-HHHHHHHHHT--TT--TT-SSSS------TTSB-TTHHHH-